Protein AF-A0A1J5MC01-F1 (afdb_monomer)

Sequence (333 aa):
MGNYYSMSELFKDIYNQAFYQQFADVVNNVIEGFSTDSFINKIFDESFDGMELKARMAHTSSVLHYFLDDDFDVATKQIIAIIDALESKGLSEQSIEYMFFPHYIEQFGLDEYESAVVAFERITQFTSCEFAVRPFLVKYPEPMLAQMTAWTKHTHPSVRRLASEGSRPRLPWAMALPAYKANPTPLLPILTTLRDDNDEVVRRSVANNLNDIAKDNPDFVVNFAQQYSGESVNTDKLIKHACRTLLKQGHPAILSFYGLSYEHLSVDNLVVECDALHIGESLAFKFDVTNHDVKSRKIRLEYAIHYRKKNGQLAPKVFKISERDYAASCTRH

Mean predicted aligned error: 5.52 Å

Structure (mmCIF, N/CA/C/O backbone):
data_AF-A0A1J5MC01-F1
#
_entry.id   AF-A0A1J5MC01-F1
#
loop_
_atom_site.group_PDB
_atom_site.id
_atom_site.type_symbol
_atom_site.label_atom_id
_atom_site.label_alt_id
_atom_site.label_comp_id
_atom_site.label_asym_id
_atom_site.label_entity_id
_atom_site.label_seq_id
_atom_site.pdbx_PDB_ins_code
_atom_site.Cartn_x
_atom_site.Cartn_y
_atom_site.Cartn_z
_atom_site.occupancy
_atom_site.B_iso_or_equiv
_atom_site.auth_seq_id
_atom_site.auth_comp_id
_atom_site.auth_asym_id
_atom_site.auth_atom_id
_atom_site.pdbx_PDB_model_num
ATOM 1 N N . MET A 1 1 ? 22.282 -31.509 26.962 1.00 33.25 1 MET A N 1
ATOM 2 C CA . MET A 1 1 ? 20.858 -31.480 26.576 1.00 33.25 1 MET A CA 1
ATOM 3 C C . MET A 1 1 ? 20.663 -30.238 25.734 1.00 33.25 1 MET A C 1
ATOM 5 O O . MET A 1 1 ? 20.649 -29.145 26.278 1.00 33.25 1 MET A O 1
ATOM 9 N N . GLY A 1 2 ? 20.714 -30.394 24.411 1.00 30.22 2 GLY A N 1
ATOM 10 C CA . GLY A 1 2 ? 20.517 -29.283 23.485 1.00 30.22 2 GLY A CA 1
ATOM 11 C C . GLY A 1 2 ? 19.029 -28.987 23.385 1.00 30.22 2 GLY A C 1
ATOM 12 O O . GLY A 1 2 ? 18.253 -29.901 23.111 1.00 30.22 2 GLY A O 1
ATOM 13 N N . ASN A 1 3 ? 18.651 -27.738 23.643 1.00 31.45 3 ASN A N 1
ATOM 14 C CA . ASN A 1 3 ? 17.299 -27.247 23.426 1.00 31.45 3 ASN A CA 1
ATOM 15 C C . ASN A 1 3 ? 16.973 -27.341 21.930 1.00 31.45 3 ASN A C 1
ATOM 17 O O . ASN A 1 3 ? 17.365 -26.489 21.137 1.00 31.45 3 ASN A O 1
ATOM 21 N N . TYR A 1 4 ? 16.261 -28.398 21.555 1.00 37.88 4 TYR A N 1
ATOM 22 C CA . TYR A 1 4 ? 15.352 -28.357 20.421 1.00 37.88 4 TYR A CA 1
ATOM 23 C C . TYR A 1 4 ? 14.212 -27.422 20.815 1.00 37.88 4 TYR A C 1
ATOM 25 O O . TYR A 1 4 ? 13.548 -27.719 21.794 1.00 37.88 4 TYR A O 1
ATOM 33 N N . TYR A 1 5 ? 14.054 -26.295 20.121 1.00 37.00 5 TYR A N 1
ATOM 34 C CA . TYR A 1 5 ? 12.779 -25.720 19.667 1.00 37.00 5 TYR A CA 1
ATOM 35 C C . TYR A 1 5 ? 13.044 -24.337 19.061 1.00 37.00 5 TYR A C 1
ATOM 37 O O . TYR A 1 5 ? 13.384 -23.382 19.748 1.00 37.00 5 TYR A O 1
ATOM 45 N N . SER A 1 6 ? 12.837 -24.236 17.756 1.00 39.53 6 SER A N 1
ATOM 46 C CA . SER A 1 6 ? 12.244 -23.055 17.140 1.00 39.53 6 SER A CA 1
ATOM 47 C C . SER A 1 6 ? 11.483 -23.580 15.929 1.00 39.53 6 SER A C 1
ATOM 49 O O . SER A 1 6 ? 12.023 -23.714 14.834 1.00 39.53 6 SER A O 1
ATOM 51 N N . MET A 1 7 ? 10.233 -23.996 16.159 1.00 44.88 7 MET A N 1
ATOM 52 C CA . MET A 1 7 ? 9.250 -23.875 15.088 1.00 44.88 7 MET A CA 1
ATOM 53 C C . MET A 1 7 ? 9.154 -22.379 14.809 1.00 44.88 7 MET A C 1
ATOM 55 O O . MET A 1 7 ? 9.014 -21.599 15.748 1.00 44.88 7 MET A O 1
ATOM 59 N N . SER A 1 8 ? 9.290 -21.972 13.551 1.00 52.91 8 SER A N 1
ATOM 60 C CA . SER A 1 8 ? 8.979 -20.599 13.168 1.00 52.91 8 SER A CA 1
ATOM 61 C C . SER A 1 8 ? 7.533 -20.315 13.579 1.00 52.91 8 SER A C 1
ATOM 63 O O . SER A 1 8 ? 6.631 -20.991 13.078 1.00 52.91 8 SER A O 1
ATOM 65 N N . GLU A 1 9 ? 7.316 -19.371 14.492 1.00 75.62 9 GLU A N 1
ATOM 66 C CA . GLU A 1 9 ? 5.969 -18.944 14.876 1.00 75.62 9 GLU A CA 1
ATOM 67 C C . GLU A 1 9 ? 5.231 -18.432 13.634 1.00 75.62 9 GLU A C 1
ATOM 69 O O . GLU A 1 9 ? 5.809 -17.738 12.787 1.00 75.62 9 GLU A O 1
ATOM 74 N N . LEU A 1 10 ? 3.967 -18.834 13.471 1.00 85.88 10 LEU A N 1
ATOM 75 C CA . LEU A 1 10 ? 3.181 -18.377 12.336 1.00 85.88 10 LEU A CA 1
ATOM 76 C C . LEU A 1 10 ? 2.838 -16.908 12.557 1.00 85.88 10 LEU A C 1
ATOM 78 O O . LEU A 1 10 ? 2.560 -16.472 13.667 1.00 85.88 10 LEU A O 1
ATOM 82 N N . PHE A 1 11 ? 2.764 -16.133 11.480 1.00 84.81 11 PHE A N 1
ATOM 83 C CA . PHE A 1 11 ? 2.484 -14.699 11.581 1.00 84.81 11 PHE A CA 1
ATOM 84 C C . PHE A 1 11 ? 1.131 -14.371 12.246 1.00 84.81 11 PHE A C 1
ATOM 86 O O . PHE A 1 11 ? 0.944 -13.279 12.765 1.00 84.81 11 PHE A O 1
ATOM 93 N N . LYS A 1 12 ? 0.184 -15.317 12.269 1.00 86.75 12 LYS A N 1
ATOM 94 C CA . LYS A 1 12 ? -1.091 -15.176 12.989 1.00 86.75 12 LYS A CA 1
ATOM 95 C C . LYS A 1 12 ? -0.952 -15.223 14.517 1.00 86.75 12 LYS A C 1
ATOM 97 O O . LYS A 1 12 ? -1.864 -14.772 15.209 1.00 86.75 12 LYS A O 1
ATOM 102 N N . ASP A 1 13 ? 0.158 -15.747 15.033 1.00 90.44 13 ASP A N 1
ATOM 103 C CA . ASP A 1 13 ? 0.402 -15.964 16.465 1.00 90.44 13 ASP A CA 1
ATOM 104 C C . ASP A 1 13 ? 0.857 -14.690 17.198 1.00 90.44 13 ASP A C 1
ATOM 106 O O . ASP A 1 13 ? 1.004 -14.694 18.419 1.00 90.44 13 ASP A O 1
ATOM 110 N N . ILE A 1 14 ? 0.954 -13.562 16.478 1.00 90.19 14 ILE A N 1
ATOM 111 C CA . ILE A 1 14 ? 0.968 -12.218 17.080 1.00 90.19 14 ILE A CA 1
ATOM 112 C C . ILE A 1 14 ? -0.266 -11.992 17.969 1.00 90.19 14 ILE A C 1
ATOM 114 O O . ILE A 1 14 ? -0.192 -11.316 18.990 1.00 90.19 14 ILE A O 1
ATOM 118 N N . TYR A 1 15 ? -1.398 -12.604 17.603 1.00 93.19 15 TYR A N 1
ATOM 119 C CA . TYR A 1 15 ? -2.609 -12.636 18.407 1.00 93.19 15 TYR A CA 1
ATOM 120 C C . TYR A 1 15 ? -2.544 -13.824 19.361 1.00 93.19 15 TYR A C 1
ATOM 122 O O . TYR A 1 15 ? -2.959 -14.933 19.021 1.00 93.19 15 TYR A O 1
ATOM 130 N N . ASN A 1 16 ? -2.013 -13.577 20.553 1.00 94.00 16 ASN A N 1
ATOM 131 C CA . ASN A 1 16 ? -1.851 -14.565 21.614 1.00 94.00 16 ASN A CA 1
ATOM 132 C C . ASN A 1 16 ? -2.357 -14.027 22.964 1.00 94.00 16 ASN A C 1
ATOM 134 O O . ASN A 1 16 ? -2.745 -12.864 23.084 1.00 94.00 16 ASN A O 1
ATOM 138 N N . GLN A 1 17 ? -2.362 -14.885 23.988 1.00 95.38 17 GLN A N 1
ATOM 139 C CA . GLN A 1 17 ? -2.858 -14.558 25.331 1.00 95.38 17 GLN A CA 1
ATOM 140 C C . GLN A 1 17 ? -2.203 -13.295 25.908 1.00 95.38 17 GLN A C 1
ATOM 142 O O . GLN A 1 17 ? -2.894 -12.446 26.462 1.00 95.38 17 GLN A O 1
ATOM 147 N N . ALA A 1 18 ? -0.880 -13.163 25.769 1.00 94.25 18 ALA A N 1
ATOM 148 C CA . ALA A 1 18 ? -0.136 -12.044 26.337 1.00 94.25 18 ALA A CA 1
ATOM 149 C C . ALA A 1 18 ? -0.526 -10.718 25.673 1.00 94.25 18 ALA A C 1
ATOM 151 O O . ALA A 1 18 ? -0.782 -9.740 26.375 1.00 94.25 18 ALA A O 1
ATOM 152 N N . PHE A 1 19 ? -0.647 -10.715 24.340 1.00 94.31 19 PHE A N 1
ATOM 153 C CA . PHE A 1 19 ? -1.134 -9.563 23.584 1.00 94.31 19 PHE A CA 1
ATOM 154 C C . PHE A 1 19 ? -2.515 -9.110 24.079 1.00 94.31 19 PHE A C 1
ATOM 156 O O . PHE A 1 19 ? -2.692 -7.948 24.447 1.00 94.31 19 PHE A O 1
ATOM 163 N N . TYR A 1 20 ? -3.488 -10.025 24.141 1.00 96.94 20 TYR A N 1
ATOM 164 C CA . TYR A 1 20 ? -4.848 -9.654 24.535 1.00 96.94 20 TYR A CA 1
ATOM 165 C C . TYR A 1 20 ? -4.967 -9.274 26.004 1.00 96.94 20 TYR A C 1
ATOM 167 O O . TYR A 1 20 ? -5.768 -8.400 26.314 1.00 96.94 20 TYR A O 1
ATOM 175 N N . GLN A 1 21 ? -4.175 -9.872 26.896 1.00 96.31 21 GLN A N 1
ATOM 176 C CA . GLN A 1 21 ? -4.156 -9.471 28.300 1.00 96.31 21 GLN A CA 1
ATOM 177 C C . GLN A 1 21 ? -3.665 -8.028 28.442 1.00 96.31 21 GLN A C 1
ATOM 179 O O . GLN A 1 21 ? -4.337 -7.202 29.053 1.00 96.31 21 GLN A O 1
ATOM 184 N N . GLN A 1 22 ? -2.536 -7.700 27.808 1.00 94.00 22 GLN A N 1
ATOM 185 C CA . GLN A 1 22 ? -1.992 -6.345 27.823 1.00 94.00 22 GLN A CA 1
ATOM 186 C C . GLN A 1 22 ? -2.965 -5.335 27.203 1.00 94.00 22 GLN A C 1
ATOM 188 O O . GLN A 1 22 ? -3.138 -4.235 27.732 1.00 94.00 22 GLN A O 1
ATOM 193 N N . PHE A 1 23 ? -3.604 -5.705 26.091 1.00 95.69 23 PHE A N 1
ATOM 194 C CA . PHE A 1 23 ? -4.610 -4.876 25.441 1.00 95.69 23 PHE A CA 1
ATOM 195 C C . PHE A 1 23 ? -5.828 -4.655 26.346 1.00 95.69 23 PHE A C 1
ATOM 197 O O . PHE A 1 23 ? -6.212 -3.512 26.585 1.00 95.69 23 PHE A O 1
ATOM 204 N N . ALA A 1 24 ? -6.397 -5.722 26.908 1.00 97.38 24 ALA A N 1
ATOM 205 C CA . ALA A 1 24 ? -7.562 -5.656 27.781 1.00 97.38 24 ALA A CA 1
ATOM 206 C C . ALA A 1 24 ? -7.294 -4.812 29.035 1.00 97.38 24 ALA A C 1
ATOM 208 O O . ALA A 1 24 ? -8.136 -4.003 29.413 1.00 97.38 24 ALA A O 1
ATOM 209 N N . ASP A 1 25 ? -6.099 -4.908 29.626 1.00 94.69 25 ASP A N 1
ATOM 210 C CA . ASP A 1 25 ? -5.700 -4.065 30.757 1.00 94.69 25 ASP A CA 1
ATOM 211 C C . ASP A 1 25 ? -5.683 -2.573 30.392 1.00 94.69 25 ASP A C 1
ATOM 213 O O . ASP A 1 25 ? -5.930 -1.713 31.237 1.00 94.69 25 ASP A O 1
ATOM 217 N N . VAL A 1 26 ? -5.372 -2.222 29.141 1.00 95.19 26 VAL A N 1
ATOM 218 C CA . VAL A 1 26 ? -5.454 -0.833 28.667 1.00 95.19 26 VAL A CA 1
ATOM 219 C C . VAL A 1 26 ? -6.907 -0.416 28.498 1.00 95.19 26 VAL A C 1
ATOM 221 O O . VAL A 1 26 ? -7.294 0.611 29.049 1.00 95.19 26 VAL A O 1
ATOM 224 N N . VAL A 1 27 ? -7.714 -1.226 27.811 1.00 96.88 27 VAL A N 1
ATOM 225 C CA . VAL A 1 27 ? -9.134 -0.929 27.576 1.00 96.88 27 VAL A CA 1
ATOM 226 C C . VAL A 1 27 ? -9.895 -0.777 28.896 1.00 96.88 27 VAL A C 1
ATOM 228 O O . VAL A 1 27 ? -10.668 0.165 29.041 1.00 96.88 27 VAL A O 1
ATOM 231 N N . ASN A 1 28 ? -9.600 -1.612 29.896 1.00 96.38 28 ASN A N 1
ATOM 232 C CA . ASN A 1 28 ? -10.208 -1.557 31.227 1.00 96.38 28 ASN A CA 1
ATOM 233 C C . ASN A 1 28 ? -9.985 -0.224 31.963 1.00 96.38 28 ASN A C 1
ATOM 235 O O . ASN A 1 28 ? -10.758 0.134 32.843 1.00 96.38 28 ASN A O 1
ATOM 239 N N . ASN A 1 29 ? -8.925 0.515 31.621 1.00 94.12 29 ASN A N 1
ATOM 240 C CA . ASN A 1 29 ? -8.653 1.836 32.194 1.00 94.12 29 ASN A CA 1
ATOM 241 C C . ASN A 1 29 ? -9.323 2.983 31.418 1.00 94.12 29 ASN A C 1
ATOM 243 O O . ASN A 1 29 ? -9.286 4.122 31.878 1.00 94.12 29 ASN A O 1
ATOM 247 N N . VAL A 1 30 ? -9.887 2.702 30.242 1.00 95.75 30 VAL A N 1
ATOM 248 C CA . VAL A 1 30 ? -10.477 3.703 29.340 1.00 95.75 30 VAL A CA 1
ATOM 249 C C . VAL A 1 30 ? -11.997 3.581 29.287 1.00 95.75 30 VAL A C 1
ATOM 251 O O . VAL A 1 30 ? -12.691 4.594 29.252 1.00 95.75 30 VAL A O 1
ATOM 254 N N . ILE A 1 31 ? -12.517 2.355 29.284 1.00 95.88 31 ILE A N 1
ATOM 255 C CA . ILE A 1 31 ? -13.939 2.066 29.110 1.00 95.88 31 ILE A CA 1
ATOM 256 C C . ILE A 1 31 ? -14.550 1.672 30.452 1.00 95.88 31 ILE A C 1
ATOM 258 O O . ILE A 1 31 ? -14.192 0.651 31.042 1.00 95.88 31 ILE A O 1
ATOM 262 N N . GLU A 1 32 ? -15.495 2.478 30.933 1.00 93.31 32 GLU A N 1
ATOM 263 C CA . GLU A 1 32 ? -16.242 2.174 32.152 1.00 93.31 32 GLU A CA 1
ATOM 264 C C . GLU A 1 32 ? -17.082 0.900 31.969 1.00 93.31 32 GLU A C 1
ATOM 266 O O . GLU A 1 32 ? -17.731 0.704 30.945 1.00 93.31 32 GLU A O 1
ATOM 271 N N . GLY A 1 33 ? -17.062 0.011 32.965 1.00 91.81 33 GLY A N 1
ATOM 272 C CA . GLY A 1 33 ? -17.806 -1.252 32.916 1.00 91.81 33 GLY A CA 1
ATOM 273 C C . GLY A 1 33 ? -17.173 -2.344 32.045 1.00 91.81 33 GLY A C 1
ATOM 274 O O . GLY A 1 33 ? -17.735 -3.438 31.954 1.00 91.81 33 GLY A O 1
ATOM 275 N N . PHE A 1 34 ? -16.001 -2.102 31.448 1.00 97.00 34 PHE A N 1
ATOM 276 C CA . PHE A 1 34 ? -15.242 -3.146 30.765 1.00 97.00 34 PHE A CA 1
ATOM 277 C C . PHE A 1 34 ? -14.840 -4.264 31.741 1.00 97.00 34 PHE A C 1
ATOM 279 O O . PHE A 1 34 ? -14.510 -4.024 32.900 1.00 97.00 34 PHE A O 1
ATOM 286 N N . SER A 1 35 ? -14.873 -5.511 31.268 1.00 96.69 35 SER A N 1
ATOM 287 C CA . SER A 1 35 ? -14.441 -6.682 32.032 1.00 96.69 35 SER A CA 1
ATOM 288 C C . SER A 1 35 ? -13.384 -7.432 31.238 1.00 96.69 35 SER A C 1
ATOM 290 O O . SER A 1 35 ? -13.697 -8.058 30.223 1.00 96.69 35 SER A O 1
ATOM 292 N N . THR A 1 36 ? -12.144 -7.402 31.731 1.00 96.88 36 THR A N 1
ATOM 293 C CA . THR A 1 36 ? -11.012 -8.116 31.126 1.00 96.88 36 THR A CA 1
ATOM 294 C C . THR A 1 36 ? -11.312 -9.600 30.937 1.00 96.88 36 THR A C 1
ATOM 296 O O . THR A 1 36 ? -11.160 -10.108 29.830 1.00 96.88 36 THR A O 1
ATOM 299 N N . ASP A 1 37 ? -11.829 -10.283 31.960 1.00 97.06 37 ASP A N 1
ATOM 300 C CA . ASP A 1 37 ? -12.159 -11.711 31.865 1.00 97.06 37 ASP A CA 1
ATOM 301 C C . ASP A 1 37 ? -13.230 -11.984 30.799 1.00 97.06 37 ASP A C 1
ATOM 303 O O . ASP A 1 37 ? -13.110 -12.924 30.015 1.00 97.06 37 ASP A O 1
ATOM 307 N N . SER A 1 38 ? -14.270 -11.142 30.728 1.00 97.62 38 SER A N 1
ATOM 308 C CA . SER A 1 38 ? -15.312 -11.258 29.700 1.00 97.62 38 SER A CA 1
ATOM 309 C C . SER A 1 38 ? -14.739 -11.064 28.295 1.00 97.62 38 SER A C 1
ATOM 311 O O . SER A 1 38 ? -15.065 -11.827 27.384 1.00 97.62 38 SER A O 1
ATOM 313 N N . PHE A 1 39 ? -13.857 -10.076 28.114 1.00 98.50 39 PHE A N 1
ATOM 314 C CA . PHE A 1 39 ? -13.197 -9.813 26.838 1.00 98.50 39 PHE A CA 1
ATOM 315 C C . PHE A 1 39 ? -12.317 -10.991 26.411 1.00 98.50 39 PHE A C 1
ATOM 317 O O . PHE A 1 39 ? -12.477 -11.500 25.304 1.00 98.50 39 PHE A O 1
ATOM 324 N N . ILE A 1 40 ? -11.450 -11.483 27.301 1.00 98.31 40 ILE A N 1
ATOM 325 C CA . ILE A 1 40 ? -10.557 -12.618 27.026 1.00 98.31 40 ILE A CA 1
ATOM 326 C C . ILE A 1 40 ? -11.358 -13.877 26.673 1.00 98.31 40 ILE A C 1
ATOM 328 O O . ILE A 1 40 ? -11.051 -14.527 25.675 1.00 98.31 40 ILE A O 1
ATOM 332 N N . ASN A 1 41 ? -12.428 -14.181 27.413 1.00 97.88 41 ASN A N 1
ATOM 333 C CA . ASN A 1 41 ? -13.287 -15.335 27.127 1.00 97.88 41 ASN A CA 1
ATOM 334 C C . ASN A 1 41 ? -14.010 -15.225 25.775 1.00 97.88 41 ASN A C 1
ATOM 336 O O . ASN A 1 41 ? -14.257 -16.240 25.132 1.00 97.88 41 ASN A O 1
ATOM 340 N N . LYS A 1 42 ? -14.359 -14.009 25.334 1.00 98.31 42 LYS A N 1
ATOM 341 C CA . LYS A 1 42 ? -14.947 -13.780 24.004 1.00 98.31 42 LYS A CA 1
ATOM 342 C C . LYS A 1 42 ? -13.914 -13.874 22.883 1.00 98.31 42 LYS A C 1
ATOM 344 O O . LYS A 1 42 ? -14.253 -14.322 21.793 1.00 98.31 42 LYS A O 1
ATOM 349 N N . ILE A 1 43 ? -12.675 -13.446 23.130 1.00 98.25 43 ILE A N 1
ATOM 350 C CA . ILE A 1 43 ? -11.584 -13.579 22.160 1.00 98.25 43 ILE A CA 1
ATOM 351 C C . ILE A 1 43 ? -11.253 -15.055 21.931 1.00 98.25 43 ILE A C 1
ATOM 353 O O . ILE A 1 43 ? -11.263 -15.504 20.788 1.00 98.25 43 ILE A O 1
ATOM 357 N N . PHE A 1 44 ? -10.992 -15.810 22.996 1.00 97.94 44 PHE A N 1
ATOM 358 C CA . PHE A 1 44 ? -10.567 -17.209 22.916 1.00 97.94 44 PHE A CA 1
ATOM 359 C C . PHE A 1 44 ? -11.752 -18.177 22.973 1.00 97.94 44 PHE A C 1
ATOM 361 O O . PHE A 1 44 ? -11.823 -19.044 23.844 1.00 97.94 44 PHE A O 1
ATOM 368 N N . ASP A 1 45 ? -12.692 -18.019 22.041 1.00 96.19 45 ASP A N 1
ATOM 369 C CA . ASP A 1 45 ? -13.749 -19.008 21.841 1.00 96.19 45 ASP A CA 1
ATOM 370 C C . ASP A 1 45 ? -13.220 -20.292 21.167 1.00 96.19 45 ASP A C 1
ATOM 372 O O . ASP A 1 45 ? -12.066 -20.377 20.739 1.00 96.19 45 ASP A O 1
ATOM 376 N N . GLU A 1 46 ? -14.080 -21.307 21.044 1.00 96.00 46 GLU A N 1
ATOM 377 C CA . GLU A 1 46 ? -13.726 -22.615 20.467 1.00 96.00 46 GLU A CA 1
ATOM 378 C C . GLU A 1 46 ? -13.218 -22.542 19.012 1.00 96.00 46 GLU A C 1
ATOM 380 O O . GLU A 1 46 ? -12.603 -23.489 18.520 1.00 96.00 46 GLU A O 1
ATOM 385 N N . SER A 1 47 ? -13.472 -21.439 18.302 1.00 95.56 47 SER A N 1
ATOM 386 C CA . SER A 1 47 ? -13.096 -21.260 16.900 1.00 95.56 47 SER A CA 1
ATOM 387 C C . SER A 1 47 ? -11.758 -20.539 16.705 1.00 95.56 47 SER A C 1
ATOM 389 O O . SER A 1 47 ? -11.173 -20.643 15.621 1.00 95.56 47 SER A O 1
ATOM 391 N N . PHE A 1 48 ? -11.234 -19.859 17.734 1.00 96.56 48 PHE A N 1
ATOM 392 C CA . PHE A 1 48 ? -10.051 -18.994 17.641 1.00 96.56 48 PHE A CA 1
ATOM 393 C C . PHE A 1 48 ? -8.797 -19.709 17.101 1.00 96.56 48 PHE A C 1
ATOM 395 O O . PHE A 1 48 ? -8.072 -19.170 16.253 1.00 96.56 48 PHE A O 1
ATOM 402 N N . ASP A 1 49 ? -8.553 -20.949 17.532 1.00 94.56 49 ASP A N 1
ATOM 403 C CA . ASP A 1 49 ? -7.389 -21.741 17.109 1.00 94.56 49 ASP A CA 1
ATOM 404 C C . ASP A 1 49 ? -7.399 -22.044 15.602 1.00 94.56 49 ASP A C 1
ATOM 406 O O . ASP A 1 49 ? -6.346 -22.088 14.955 1.00 94.56 49 ASP A O 1
ATOM 410 N N . GLY A 1 50 ? -8.595 -22.187 15.020 1.00 95.31 50 GLY A N 1
ATOM 411 C CA . GLY A 1 50 ? -8.796 -22.411 13.589 1.00 95.31 50 GLY A CA 1
ATOM 412 C C . GLY A 1 50 ? -8.679 -21.147 12.733 1.00 95.31 50 GLY A C 1
ATOM 413 O O . GLY A 1 50 ? -8.621 -21.245 11.506 1.00 95.31 50 GLY A O 1
ATOM 414 N N . MET A 1 51 ? -8.637 -19.959 13.343 1.00 96.56 51 MET A N 1
ATOM 415 C CA . MET A 1 51 ? -8.588 -18.695 12.614 1.00 96.56 51 MET A CA 1
ATOM 416 C C . MET A 1 51 ? -7.189 -18.395 12.067 1.00 96.56 51 MET A C 1
ATOM 418 O O . MET A 1 51 ? -6.173 -18.525 12.751 1.00 96.56 51 MET A O 1
ATOM 422 N N . GLU A 1 52 ? -7.145 -17.913 10.825 1.00 94.94 52 GLU A N 1
ATOM 423 C CA . GLU A 1 52 ? -5.965 -17.281 10.228 1.00 94.94 52 GLU A CA 1
ATOM 424 C C . GLU A 1 52 ? -5.901 -15.785 10.581 1.00 94.94 52 GLU A C 1
ATOM 426 O O . GLU A 1 52 ? -6.873 -15.215 11.075 1.00 94.94 52 GLU A O 1
ATOM 431 N N . LEU A 1 53 ? -4.779 -15.115 10.290 1.00 92.38 53 LEU A N 1
ATOM 432 C CA . LEU A 1 53 ? -4.503 -13.730 10.716 1.00 92.38 53 LEU A CA 1
ATOM 433 C C . LEU A 1 53 ? -5.681 -12.757 10.519 1.00 92.38 53 LEU A C 1
ATOM 435 O O . LEU A 1 53 ? -6.072 -12.056 11.447 1.00 92.38 53 LEU A O 1
ATOM 439 N N . LYS A 1 54 ? -6.260 -12.712 9.312 1.00 92.06 54 LYS A N 1
ATOM 440 C CA . LYS A 1 54 ? -7.368 -11.794 9.004 1.00 92.06 54 LYS A CA 1
ATOM 441 C C . LYS A 1 54 ? -8.661 -12.140 9.735 1.00 92.06 54 LYS A C 1
ATOM 443 O O . LYS A 1 54 ? -9.417 -11.235 10.065 1.00 92.06 54 LYS A O 1
ATOM 448 N N . ALA A 1 55 ? -8.910 -13.428 9.965 1.00 95.50 55 ALA A N 1
ATOM 449 C CA . ALA A 1 55 ? -10.066 -13.866 10.732 1.00 95.50 55 ALA A CA 1
ATOM 450 C C . ALA A 1 55 ? -9.901 -13.472 12.205 1.00 95.50 55 ALA A C 1
ATOM 452 O O . ALA A 1 55 ? -10.835 -12.921 12.771 1.00 95.50 55 ALA A O 1
ATOM 453 N N . ARG A 1 56 ? -8.694 -13.620 12.777 1.00 96.50 56 ARG A N 1
ATOM 454 C CA . ARG A 1 56 ? -8.384 -13.126 14.131 1.00 96.50 56 ARG A CA 1
ATOM 455 C C . ARG A 1 56 ? -8.573 -11.611 14.238 1.00 96.50 56 ARG A C 1
ATOM 457 O O . ARG A 1 56 ? -9.230 -11.156 15.158 1.00 96.50 56 ARG A O 1
ATOM 464 N N . MET A 1 57 ? -8.090 -10.837 13.264 1.00 95.00 57 MET A N 1
ATOM 465 C CA . MET A 1 57 ? -8.296 -9.382 13.215 1.00 95.00 57 MET A CA 1
ATOM 466 C C . MET A 1 57 ? -9.788 -8.997 13.204 1.00 95.00 57 MET A C 1
ATOM 468 O O . MET A 1 57 ? -10.208 -8.153 13.993 1.00 95.00 57 MET A O 1
ATOM 472 N N . ALA A 1 58 ? -10.594 -9.627 12.342 1.00 96.19 58 ALA A N 1
ATOM 473 C CA . ALA A 1 58 ? -12.031 -9.355 12.248 1.00 96.19 58 ALA A CA 1
ATOM 474 C C . ALA A 1 58 ? -12.808 -9.798 13.497 1.00 96.19 58 ALA A C 1
ATOM 476 O O . ALA A 1 58 ? -13.728 -9.107 13.946 1.00 96.19 58 ALA A O 1
ATOM 477 N N . HIS A 1 59 ? -12.410 -10.931 14.081 1.00 98.00 59 HIS A N 1
ATOM 478 C CA . HIS A 1 59 ? -12.926 -11.411 15.358 1.00 98.00 59 HIS A CA 1
ATOM 479 C C . HIS A 1 59 ? -12.654 -10.401 16.468 1.00 98.00 59 HIS A C 1
ATOM 481 O O . HIS A 1 59 ? -13.583 -10.007 17.162 1.00 98.00 59 HIS A O 1
ATOM 487 N N . THR A 1 60 ? -11.431 -9.876 16.569 1.00 98.00 60 THR A N 1
ATOM 488 C CA . THR A 1 60 ? -11.080 -8.852 17.564 1.00 98.00 60 THR A CA 1
ATOM 489 C C . THR A 1 60 ? -11.903 -7.582 17.416 1.00 98.00 60 THR A C 1
ATOM 491 O O . THR A 1 60 ? -12.394 -7.078 18.422 1.00 98.00 60 THR A O 1
ATOM 494 N N . SER A 1 61 ? -12.116 -7.081 16.192 1.00 98.00 61 SER A N 1
ATOM 495 C CA . SER A 1 61 ? -13.013 -5.936 15.968 1.00 98.00 61 SER A CA 1
ATOM 496 C C . SER A 1 61 ? -14.427 -6.226 16.467 1.00 98.00 61 SER A C 1
ATOM 498 O O . SER A 1 61 ? -15.028 -5.391 17.138 1.00 98.00 61 SER A O 1
ATOM 500 N N . SER A 1 62 ? -14.943 -7.421 16.169 1.00 98.25 62 SER A N 1
ATOM 501 C CA . SER A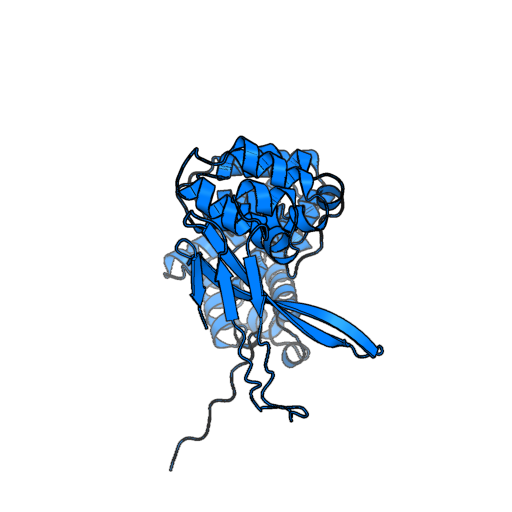 1 62 ? -16.291 -7.829 16.565 1.00 98.25 62 SER A CA 1
ATOM 502 C C . SER A 1 62 ? -16.408 -8.001 18.077 1.00 98.25 62 SER A C 1
ATOM 504 O O . SER A 1 62 ? -17.385 -7.550 18.659 1.00 98.25 62 SER A O 1
ATOM 506 N N . VAL A 1 63 ? -15.408 -8.601 18.732 1.00 98.38 63 VAL A N 1
ATOM 507 C CA . VAL A 1 63 ? -15.369 -8.744 20.192 1.00 98.38 63 VAL A CA 1
ATOM 508 C C . VAL A 1 63 ? -15.277 -7.380 20.867 1.00 98.38 63 VAL A C 1
ATOM 510 O O . VAL A 1 63 ? -16.031 -7.131 21.802 1.00 98.38 63 VAL A O 1
ATOM 513 N N . LEU A 1 64 ? -14.411 -6.487 20.377 1.00 98.25 64 LEU A N 1
ATOM 514 C CA . LEU A 1 64 ? -14.281 -5.127 20.899 1.00 98.25 64 LEU A CA 1
ATOM 515 C C . LEU A 1 64 ? -15.601 -4.351 20.790 1.00 98.25 64 LEU A C 1
ATOM 517 O O . LEU A 1 64 ? -15.956 -3.662 21.738 1.00 98.25 64 LEU A O 1
ATOM 521 N N . HIS A 1 65 ? -16.353 -4.517 19.696 1.00 98.00 65 HIS A N 1
ATOM 522 C CA . HIS A 1 65 ? -17.657 -3.872 19.507 1.00 98.00 65 HIS A CA 1
ATOM 523 C C . HIS A 1 65 ? -18.646 -4.142 20.642 1.00 98.00 65 HIS A C 1
ATOM 525 O O . HIS A 1 65 ? -19.321 -3.217 21.067 1.00 98.00 65 HIS A O 1
ATOM 531 N N . TYR A 1 66 ? -18.670 -5.354 21.210 1.00 97.19 66 TYR A N 1
ATOM 532 C CA . TYR A 1 66 ? -19.544 -5.670 22.352 1.00 97.19 66 TYR A CA 1
ATOM 533 C C . TYR A 1 66 ? -19.257 -4.844 23.615 1.00 97.19 66 TYR A C 1
ATOM 535 O O . TYR A 1 66 ? -20.064 -4.875 24.542 1.00 97.19 66 TYR A O 1
ATOM 543 N N . PHE A 1 67 ? -18.093 -4.198 23.699 1.00 97.88 67 PHE A N 1
ATOM 544 C CA . PHE A 1 67 ? -17.682 -3.389 24.847 1.00 97.88 67 PHE A CA 1
ATOM 545 C C . PHE A 1 67 ? -17.659 -1.889 24.554 1.00 97.88 67 PHE A C 1
ATOM 547 O O . PHE A 1 67 ? -17.416 -1.109 25.471 1.00 97.88 67 PHE A O 1
ATOM 554 N N . LEU A 1 68 ? -17.851 -1.487 23.299 1.00 97.75 68 LEU A N 1
ATOM 555 C CA . LEU A 1 68 ? -17.946 -0.082 22.922 1.00 97.75 68 LEU A CA 1
ATOM 556 C C . LEU A 1 68 ? -19.404 0.378 22.989 1.00 97.75 68 LEU A C 1
ATOM 558 O O . LEU A 1 68 ? -20.318 -0.432 23.127 1.00 97.75 68 LEU A O 1
ATOM 562 N N . ASP A 1 69 ? -19.602 1.689 22.925 1.00 97.56 69 ASP A N 1
ATOM 563 C CA . ASP A 1 69 ? -20.938 2.278 22.850 1.00 97.56 69 ASP A CA 1
ATOM 564 C C . ASP A 1 69 ? -21.657 1.887 21.542 1.00 97.56 69 ASP A C 1
ATOM 566 O O . ASP A 1 69 ? -21.017 1.695 20.502 1.00 97.56 69 ASP A O 1
ATOM 570 N N . ASP A 1 70 ? -22.987 1.786 21.595 1.00 96.25 70 ASP A N 1
ATOM 571 C CA . ASP A 1 70 ? -23.819 1.502 20.420 1.00 96.25 70 ASP A CA 1
ATOM 572 C C . ASP A 1 70 ? -23.827 2.690 19.436 1.00 96.25 70 ASP A C 1
ATOM 574 O O . ASP A 1 70 ? -24.014 2.501 18.231 1.00 96.25 70 ASP A O 1
ATOM 578 N N . ASP A 1 71 ? -23.615 3.918 19.928 1.00 97.88 71 ASP A N 1
ATOM 579 C CA . ASP A 1 71 ? -23.415 5.101 19.094 1.00 97.88 71 ASP A CA 1
ATOM 580 C C . ASP A 1 71 ? -22.003 5.095 18.489 1.00 97.88 71 ASP A C 1
ATOM 582 O O . ASP A 1 71 ? -20.984 5.128 19.186 1.00 97.88 71 ASP A O 1
ATOM 586 N N . PHE A 1 72 ? -21.925 5.077 17.157 1.00 98.12 72 PHE A N 1
ATOM 587 C CA . PHE A 1 72 ? -20.654 4.957 16.446 1.00 98.12 72 PHE A CA 1
ATOM 588 C C . PHE A 1 72 ? -19.709 6.150 16.679 1.00 98.12 72 PHE A C 1
ATOM 590 O O . PHE A 1 72 ? -18.489 5.971 16.766 1.00 98.12 72 PHE A O 1
ATOM 597 N N . ASP A 1 73 ? -20.233 7.369 16.814 1.00 98.19 73 ASP A N 1
ATOM 598 C CA . ASP A 1 73 ? -19.412 8.549 17.092 1.00 98.19 73 ASP A CA 1
ATOM 599 C C . ASP A 1 73 ? -18.796 8.464 18.498 1.00 98.19 73 ASP A C 1
ATOM 601 O O . ASP A 1 73 ? -17.621 8.786 18.701 1.00 98.19 73 ASP A O 1
ATOM 605 N N . VAL A 1 74 ? -19.547 7.948 19.473 1.00 98.25 74 VAL A N 1
ATOM 606 C CA . VAL A 1 74 ? -19.022 7.663 20.817 1.00 98.25 74 VAL A CA 1
ATOM 607 C C . VAL A 1 74 ? -17.993 6.528 20.777 1.00 98.25 74 VAL A C 1
ATOM 609 O O . VAL A 1 74 ? -16.893 6.681 21.320 1.00 98.25 74 VAL A O 1
ATOM 612 N N . ALA A 1 75 ? -18.283 5.433 20.073 1.00 98.31 75 ALA A N 1
ATOM 613 C CA . ALA A 1 75 ? -17.380 4.292 19.938 1.00 98.31 75 ALA A CA 1
ATOM 614 C C . ALA A 1 75 ? -16.035 4.669 19.291 1.00 98.31 75 ALA A C 1
ATOM 616 O O . ALA A 1 75 ? -14.973 4.214 19.721 1.00 98.31 75 ALA A O 1
ATOM 617 N N . THR A 1 76 ? -16.036 5.538 18.276 1.00 98.31 76 THR A N 1
ATOM 618 C CA . THR A 1 76 ? -14.786 6.006 17.650 1.00 98.31 76 THR A CA 1
ATOM 619 C C . THR A 1 76 ? -13.950 6.873 18.590 1.00 98.31 76 THR A C 1
ATOM 621 O O . THR A 1 76 ? -12.727 6.721 18.625 1.00 98.31 76 THR A O 1
ATOM 624 N N . LYS A 1 77 ? -14.574 7.721 19.417 1.00 98.38 77 LYS A N 1
ATOM 625 C CA . LYS A 1 77 ? -13.869 8.482 20.467 1.00 98.38 77 LYS A CA 1
ATOM 626 C C . LYS A 1 77 ? -13.275 7.563 21.529 1.00 98.38 77 LYS A C 1
ATOM 628 O O . LYS A 1 77 ? -12.146 7.786 21.959 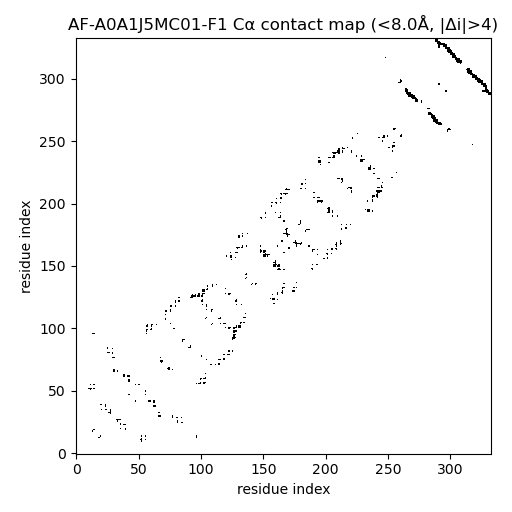1.00 98.38 77 LYS A O 1
ATOM 633 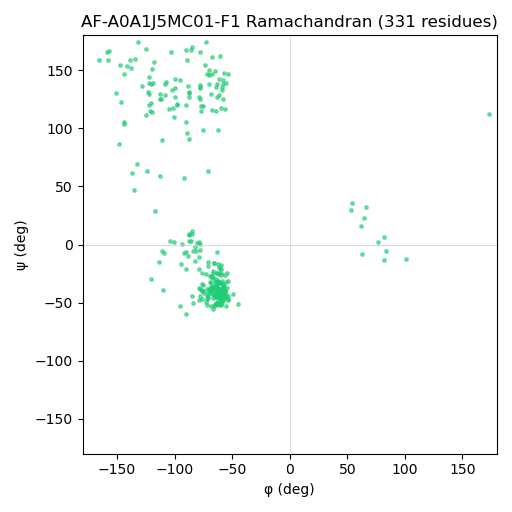N N . GLN A 1 78 ? -13.996 6.512 21.910 1.00 98.44 78 GLN A N 1
ATOM 634 C CA . GLN A 1 78 ? -13.491 5.468 22.800 1.00 98.44 78 GLN A CA 1
ATOM 635 C C . GLN A 1 78 ? -12.275 4.748 22.195 1.00 98.44 78 GLN A C 1
ATOM 637 O O . GLN A 1 78 ? -11.259 4.603 22.870 1.00 98.44 78 GLN A O 1
ATOM 642 N N . ILE A 1 79 ? -12.319 4.375 20.911 1.00 98.44 79 ILE A N 1
ATOM 643 C CA . ILE A 1 79 ? -11.169 3.793 20.195 1.00 98.44 79 ILE A CA 1
ATOM 644 C C . ILE A 1 79 ? -9.965 4.739 20.205 1.00 98.44 79 ILE A C 1
ATOM 646 O O . ILE A 1 79 ? -8.849 4.305 20.491 1.00 98.44 79 ILE A O 1
ATOM 650 N N . ILE A 1 80 ? -10.175 6.026 19.925 1.00 98.06 80 ILE A N 1
ATOM 651 C CA . ILE A 1 80 ? -9.107 7.032 19.968 1.00 98.06 80 ILE A CA 1
ATOM 652 C C . ILE A 1 80 ? -8.512 7.130 21.378 1.00 98.06 80 ILE A C 1
ATOM 654 O O . ILE A 1 80 ? -7.293 7.103 21.517 1.00 98.06 80 ILE A O 1
ATOM 658 N N . ALA A 1 81 ? -9.345 7.150 22.420 1.00 98.19 81 ALA A N 1
ATOM 659 C CA . ALA A 1 81 ? -8.876 7.176 23.803 1.00 98.19 81 ALA A CA 1
ATOM 660 C C . ALA A 1 81 ? -8.080 5.910 24.180 1.00 98.19 81 ALA A C 1
ATOM 662 O O . ALA A 1 81 ? -7.087 5.999 24.903 1.00 98.19 81 ALA A O 1
ATOM 663 N N . ILE A 1 82 ? -8.464 4.736 23.661 1.00 97.69 82 ILE A N 1
ATOM 664 C CA . ILE A 1 82 ? -7.688 3.499 23.826 1.00 97.69 82 ILE A CA 1
ATOM 665 C C . ILE A 1 82 ? -6.319 3.643 23.151 1.00 97.69 82 ILE A C 1
ATOM 667 O O . ILE A 1 82 ? -5.310 3.293 23.757 1.00 97.69 82 ILE A O 1
ATOM 671 N N . ILE A 1 83 ? -6.264 4.178 21.929 1.00 96.19 83 ILE A N 1
ATOM 672 C CA . ILE A 1 83 ? -5.004 4.430 21.212 1.00 96.19 83 ILE A CA 1
ATOM 673 C C . ILE A 1 83 ? -4.110 5.401 21.990 1.00 96.19 83 ILE A C 1
ATOM 675 O O . ILE A 1 83 ? -2.937 5.101 22.203 1.00 96.19 83 ILE A O 1
ATOM 679 N N . ASP A 1 84 ? -4.659 6.513 22.482 1.00 95.44 84 ASP A N 1
ATOM 680 C CA . ASP A 1 84 ? -3.920 7.480 23.300 1.00 95.44 84 ASP A CA 1
ATOM 681 C C . ASP A 1 84 ? -3.359 6.813 24.574 1.00 95.44 84 ASP A C 1
ATOM 683 O O . ASP A 1 84 ? -2.207 7.035 24.961 1.00 95.44 84 ASP A O 1
ATOM 687 N N . ALA A 1 85 ? -4.141 5.935 25.213 1.00 96.06 85 ALA A N 1
ATOM 688 C CA . ALA A 1 85 ? -3.702 5.179 26.381 1.00 96.06 85 ALA A CA 1
ATOM 689 C C . ALA A 1 85 ? -2.606 4.150 26.044 1.00 96.06 85 ALA A C 1
ATOM 691 O O . ALA A 1 85 ? -1.666 3.993 26.829 1.00 96.06 85 ALA A O 1
ATOM 692 N N . LEU A 1 86 ? -2.680 3.479 24.889 1.00 94.19 86 LEU A N 1
ATOM 693 C CA . LEU A 1 86 ? -1.629 2.581 24.396 1.00 94.19 86 LEU A CA 1
ATOM 694 C C . LEU A 1 86 ? -0.315 3.349 24.180 1.00 94.19 86 LEU A C 1
ATOM 696 O O . LEU A 1 86 ? 0.720 2.966 24.731 1.00 94.19 86 LEU A O 1
ATOM 700 N N . GLU A 1 87 ? -0.368 4.470 23.459 1.00 93.00 87 GLU A N 1
ATOM 701 C CA . GLU A 1 87 ? 0.792 5.327 23.191 1.00 93.00 87 GLU A CA 1
ATOM 702 C C . GLU A 1 87 ? 1.409 5.880 24.485 1.00 93.00 87 GLU A C 1
ATOM 704 O O . GLU A 1 87 ? 2.634 5.896 24.630 1.00 93.00 87 GLU A O 1
ATOM 709 N N . SER A 1 88 ? 0.587 6.243 25.478 1.00 92.44 88 SER A N 1
ATOM 710 C CA . SER A 1 88 ? 1.064 6.714 26.789 1.00 92.44 88 SER A CA 1
ATOM 711 C C . SER A 1 88 ? 1.891 5.670 27.554 1.00 92.44 88 SER A C 1
ATOM 713 O O . SER A 1 88 ? 2.748 6.023 28.365 1.00 92.44 88 SER A O 1
ATOM 715 N N . LYS A 1 89 ? 1.679 4.378 27.267 1.00 88.94 89 LYS A N 1
ATOM 716 C CA . LYS A 1 89 ? 2.463 3.258 27.811 1.00 88.94 89 LYS A CA 1
ATOM 717 C C . LYS A 1 89 ? 3.705 2.932 26.971 1.00 88.94 89 LYS A C 1
ATOM 719 O O . LYS A 1 89 ? 4.362 1.926 27.225 1.00 88.94 89 LYS A O 1
ATOM 724 N N . GLY A 1 90 ? 4.036 3.766 25.985 1.00 85.31 90 GLY A N 1
ATOM 725 C CA . GLY A 1 90 ? 5.186 3.587 25.101 1.00 85.31 90 GLY A CA 1
ATOM 726 C C . GLY A 1 90 ? 4.943 2.618 23.943 1.00 85.31 90 GLY A C 1
ATOM 727 O O . GLY A 1 90 ? 5.880 2.330 23.199 1.00 85.31 90 GLY A O 1
ATOM 728 N N . LEU A 1 91 ? 3.711 2.129 23.759 1.00 82.19 91 LEU A N 1
ATOM 729 C CA . LEU A 1 91 ? 3.361 1.307 22.604 1.00 82.19 91 LEU A CA 1
ATOM 730 C C . LEU A 1 91 ? 3.243 2.227 21.391 1.00 82.19 91 LEU A C 1
ATOM 732 O O . LEU A 1 91 ? 2.249 2.919 21.206 1.00 82.19 91 LEU A O 1
ATOM 736 N N . SER A 1 92 ? 4.305 2.273 20.598 1.00 64.69 92 SER A N 1
ATOM 737 C CA . SER A 1 92 ? 4.416 3.126 19.415 1.00 64.69 92 SER A CA 1
ATOM 738 C C . SER A 1 92 ? 5.033 2.323 18.282 1.00 64.69 92 SER A C 1
ATOM 740 O O . SER A 1 92 ? 6.129 2.604 17.808 1.00 64.69 92 SER A O 1
ATOM 742 N N . GLU A 1 93 ? 4.355 1.258 17.871 1.00 53.72 93 GLU A N 1
ATOM 743 C CA . GLU A 1 93 ? 4.856 0.424 16.786 1.00 53.72 93 GLU A CA 1
ATOM 744 C C . GLU A 1 93 ? 3.849 0.348 15.644 1.00 53.72 93 GLU A C 1
ATOM 746 O O . GLU A 1 93 ? 2.635 0.361 15.838 1.00 53.72 93 GLU A O 1
ATOM 751 N N . GLN A 1 94 ? 4.392 0.312 14.424 1.00 57.38 94 GLN A N 1
ATOM 752 C CA . GLN A 1 94 ? 3.688 0.111 13.157 1.00 57.38 94 GLN A CA 1
ATOM 753 C C . GLN A 1 94 ? 3.212 -1.342 13.074 1.00 57.38 94 GLN A C 1
ATOM 755 O O . GLN A 1 94 ? 3.657 -2.143 12.252 1.00 57.38 94 GLN A O 1
ATOM 760 N N . SER A 1 95 ? 2.339 -1.668 14.008 1.00 70.69 95 SER A N 1
ATOM 761 C CA . SER A 1 95 ? 2.062 -3.005 14.473 1.00 70.69 95 SER A CA 1
ATOM 762 C C . SER A 1 95 ? 0.782 -3.494 13.821 1.00 70.69 95 SER A C 1
ATOM 764 O O . SER A 1 95 ? -0.319 -2.987 14.067 1.00 70.69 95 SER A O 1
ATOM 766 N N . ILE A 1 96 ? 0.949 -4.455 12.917 1.00 82.69 96 ILE A N 1
ATOM 767 C CA . ILE A 1 96 ? -0.136 -5.080 12.160 1.00 82.69 96 ILE A CA 1
ATOM 768 C C . ILE A 1 96 ? -1.207 -5.684 13.079 1.00 82.69 96 ILE A C 1
ATOM 770 O O . ILE A 1 96 ? -2.373 -5.757 12.698 1.00 82.69 96 ILE A O 1
ATOM 774 N N . GLU A 1 97 ? -0.836 -6.063 14.301 1.00 89.69 97 GLU A N 1
ATOM 775 C CA . GLU A 1 97 ? -1.735 -6.586 15.319 1.00 89.69 97 GLU A CA 1
ATOM 776 C C . GLU A 1 97 ? -2.856 -5.601 15.664 1.00 89.69 97 GLU A C 1
ATOM 778 O O . GLU A 1 97 ? -3.973 -6.044 15.901 1.00 89.69 97 GLU A O 1
ATOM 783 N N . TYR A 1 98 ? -2.638 -4.284 15.582 1.00 94.81 98 TYR A N 1
ATOM 784 C CA . TYR A 1 98 ? -3.673 -3.283 15.867 1.00 94.81 98 TYR A CA 1
ATOM 785 C C . TYR A 1 98 ? -4.574 -2.949 14.670 1.00 94.81 98 TYR A C 1
ATOM 787 O O . TYR A 1 98 ? -5.477 -2.123 14.800 1.00 94.81 98 TYR A O 1
ATOM 795 N N . MET A 1 99 ? -4.407 -3.604 13.511 1.00 94.56 99 MET A N 1
ATOM 796 C CA . MET A 1 99 ? -5.264 -3.364 12.337 1.00 94.56 99 MET A CA 1
ATOM 797 C C . MET A 1 99 ? -6.746 -3.732 12.561 1.00 94.56 99 MET A C 1
ATOM 799 O O . MET A 1 99 ? -7.589 -3.393 11.730 1.00 94.56 99 MET A O 1
ATOM 803 N N . PHE A 1 100 ? -7.105 -4.336 13.700 1.00 96.94 100 PHE A N 1
ATOM 804 C CA . PHE A 1 100 ? -8.508 -4.472 14.099 1.00 96.94 100 PHE A CA 1
ATOM 805 C C . PHE A 1 100 ? -9.182 -3.123 14.413 1.00 96.94 100 PHE A C 1
ATOM 807 O O . PHE A 1 100 ? -10.403 -3.038 14.302 1.00 96.94 100 PHE A O 1
ATOM 814 N N . PHE A 1 101 ? -8.438 -2.061 14.758 1.00 97.88 101 PHE A N 1
ATOM 815 C CA . PHE A 1 101 ? -9.007 -0.717 14.925 1.00 97.88 101 PHE A CA 1
ATOM 816 C C . PHE A 1 101 ? -9.524 -0.132 13.606 1.00 97.88 101 PHE A C 1
ATOM 818 O O . PHE A 1 101 ? -10.705 0.196 13.534 1.00 97.88 101 PHE A O 1
ATOM 825 N N . PRO A 1 102 ? -8.720 -0.026 12.529 1.00 97.69 102 PRO A N 1
ATOM 826 C CA . PRO A 1 102 ? -9.256 0.403 11.246 1.00 97.69 102 PRO A CA 1
ATOM 827 C C . PRO A 1 102 ? -10.301 -0.582 10.709 1.00 97.69 102 PRO A C 1
ATOM 829 O O . PRO A 1 102 ? -11.303 -0.138 10.157 1.00 97.69 102 PRO A O 1
ATOM 832 N N . HIS A 1 103 ? -10.135 -1.894 10.915 1.00 97.81 103 HIS A N 1
ATOM 833 C CA . HIS A 1 103 ? -11.156 -2.871 10.522 1.00 97.81 103 HIS A CA 1
ATOM 834 C C . HIS A 1 103 ? -12.496 -2.657 11.252 1.00 97.81 103 HIS A C 1
ATOM 836 O O . HIS A 1 103 ? -13.547 -2.848 10.651 1.00 97.81 103 HIS A O 1
ATOM 842 N N . TYR A 1 104 ? -12.494 -2.192 12.506 1.00 98.62 104 TYR A N 1
ATOM 843 C CA . TYR A 1 104 ? -13.723 -1.796 13.201 1.00 98.62 104 TYR A CA 1
ATOM 844 C C . TYR A 1 104 ? -14.453 -0.672 12.450 1.00 98.62 104 TYR A C 1
ATOM 846 O O . TYR A 1 104 ? -15.654 -0.774 12.203 1.00 98.62 104 TYR A O 1
ATOM 854 N N . ILE A 1 105 ? -13.726 0.369 12.025 1.00 98.56 105 ILE A N 1
ATOM 855 C CA . ILE A 1 105 ? -14.299 1.469 11.229 1.00 98.56 105 ILE A CA 1
ATOM 856 C C . ILE A 1 105 ? -14.871 0.942 9.907 1.00 98.56 105 ILE A C 1
ATOM 858 O O . ILE A 1 105 ? -15.953 1.349 9.496 1.00 98.56 105 ILE A O 1
ATOM 862 N N . GLU A 1 106 ? -14.168 0.014 9.251 1.00 97.38 106 GLU A N 1
ATOM 863 C CA . GLU A 1 106 ? -14.634 -0.641 8.023 1.00 97.38 106 GLU A CA 1
ATOM 864 C C . GLU A 1 106 ? -15.947 -1.409 8.230 1.00 97.38 106 GLU A C 1
ATOM 866 O O . GLU A 1 106 ? -16.861 -1.305 7.412 1.00 97.38 106 GLU A O 1
ATOM 871 N N . GLN A 1 107 ? -16.030 -2.177 9.318 1.00 97.19 107 GLN A N 1
ATOM 872 C CA . GLN A 1 107 ? -17.127 -3.099 9.598 1.00 97.19 107 GLN A CA 1
ATOM 873 C C . GLN A 1 107 ? -18.392 -2.387 10.088 1.00 97.19 107 GLN A C 1
ATOM 875 O O . GLN A 1 107 ? -19.490 -2.770 9.687 1.00 97.19 107 GLN A O 1
ATOM 880 N N . PHE A 1 108 ? -18.247 -1.369 10.940 1.00 98.25 108 PHE A N 1
ATOM 881 C CA . PHE A 1 108 ? -19.372 -0.735 11.637 1.00 98.25 108 PHE A CA 1
ATOM 882 C C . PHE A 1 108 ? -19.624 0.719 11.214 1.00 98.25 108 PHE A C 1
ATOM 884 O O . PHE A 1 108 ? -20.694 1.249 11.482 1.00 98.25 108 PHE A O 1
ATOM 891 N N . GLY A 1 109 ? -18.672 1.364 10.534 1.00 97.81 109 GLY A N 1
ATOM 892 C CA . GLY A 1 109 ? -18.717 2.801 10.241 1.00 97.81 109 GLY A CA 1
ATOM 893 C C . GLY A 1 109 ? -19.095 3.178 8.816 1.00 97.81 109 GLY A C 1
ATOM 894 O O . GLY A 1 109 ? -19.050 4.355 8.468 1.00 97.81 109 GLY A O 1
ATOM 895 N N . LEU A 1 110 ? -19.413 2.216 7.944 1.00 97.56 110 LEU A N 1
ATOM 896 C CA . LEU A 1 110 ? -19.576 2.490 6.511 1.00 97.56 110 LEU A CA 1
ATOM 897 C C . LEU A 1 110 ? -20.740 3.456 6.205 1.00 97.56 110 LEU A C 1
ATOM 899 O O . LEU A 1 110 ? -20.746 4.113 5.161 1.00 97.56 110 LEU A O 1
ATOM 903 N N . ASP A 1 111 ? -21.743 3.548 7.074 1.00 98.31 111 ASP A N 1
ATOM 904 C CA . ASP A 1 111 ? -22.855 4.507 6.986 1.00 98.31 111 ASP A CA 1
ATOM 905 C C . ASP A 1 111 ? -22.590 5.822 7.749 1.00 98.31 111 ASP A C 1
ATOM 907 O O . ASP A 1 111 ? -23.309 6.793 7.549 1.00 98.31 111 ASP A O 1
ATOM 911 N N . GLU A 1 112 ? -21.494 5.899 8.505 1.00 98.06 112 GLU A N 1
ATOM 912 C CA . GLU A 1 112 ? -21.159 6.984 9.438 1.00 98.06 112 GLU A CA 1
ATOM 913 C C . GLU A 1 112 ? -19.937 7.780 8.948 1.00 98.06 112 GLU A C 1
ATOM 915 O O . GLU A 1 112 ? -18.880 7.833 9.583 1.00 98.06 112 GLU A O 1
ATOM 920 N N . TYR A 1 113 ? -20.051 8.361 7.747 1.00 98.31 113 TYR A N 1
ATOM 921 C CA . TYR A 1 113 ? -18.918 8.944 7.011 1.00 98.31 113 TYR A CA 1
ATOM 922 C C . TYR A 1 113 ? -18.108 9.971 7.818 1.00 98.31 113 TYR A C 1
ATOM 924 O O . TYR A 1 113 ? -16.878 9.916 7.823 1.00 98.31 113 TYR A O 1
ATOM 932 N N . GLU A 1 114 ? -18.781 10.912 8.482 1.00 98.12 114 GLU A N 1
ATOM 933 C CA . GLU A 1 114 ? -18.129 12.038 9.160 1.00 98.12 114 GLU A CA 1
ATOM 934 C C . GLU A 1 114 ? -17.256 11.554 10.327 1.00 98.12 114 GLU A C 1
ATOM 936 O O . GLU A 1 114 ? -16.056 11.848 10.362 1.00 98.12 114 GLU A O 1
ATOM 941 N N . SER A 1 115 ? -17.812 10.726 11.216 1.00 98.12 115 SER A N 1
ATOM 942 C CA . SER A 1 115 ? -17.073 10.130 12.334 1.00 98.12 115 SER A CA 1
ATOM 943 C C . SER A 1 115 ? -15.985 9.165 11.854 1.00 98.12 115 SER A C 1
ATOM 945 O O . SER A 1 115 ? -14.876 9.165 12.392 1.00 98.12 115 SER A O 1
ATOM 947 N N . ALA A 1 116 ? -16.237 8.391 10.791 1.00 98.62 116 ALA A N 1
ATOM 948 C CA . ALA A 1 116 ? -15.241 7.485 10.221 1.00 98.62 116 ALA A CA 1
ATOM 949 C C . ALA A 1 116 ? -14.014 8.229 9.669 1.00 98.62 116 ALA A C 1
ATOM 951 O O . ALA A 1 116 ? -12.883 7.795 9.888 1.00 98.62 116 ALA A O 1
ATOM 952 N N . VAL A 1 117 ? -14.204 9.364 8.986 1.00 98.56 117 VAL A N 1
ATOM 953 C CA . VAL A 1 117 ? -13.099 10.187 8.464 1.00 98.56 117 VAL A CA 1
ATOM 954 C C . VAL A 1 117 ? -12.224 10.729 9.592 1.00 98.56 117 VAL A C 1
ATOM 956 O O . VAL A 1 117 ? -10.997 10.617 9.514 1.00 98.56 117 VAL A O 1
ATOM 959 N N . VAL A 1 118 ? -12.835 11.259 10.656 1.00 98.31 118 VAL A N 1
ATOM 960 C CA . VAL A 1 118 ? -12.103 11.740 11.839 1.00 98.31 118 VAL A CA 1
ATOM 961 C C . VAL A 1 118 ? -11.324 10.594 12.489 1.00 98.31 118 VAL A C 1
ATOM 963 O O . VAL A 1 118 ? -10.136 10.735 12.792 1.00 98.31 118 VAL A O 1
ATOM 966 N N . ALA A 1 119 ? -11.958 9.427 12.634 1.00 98.56 119 ALA A N 1
ATOM 967 C CA . ALA A 1 119 ? -11.313 8.240 13.177 1.00 98.56 119 ALA A CA 1
ATOM 968 C C . ALA A 1 119 ? -10.126 7.787 12.315 1.00 98.56 119 ALA A C 1
ATOM 970 O O . ALA A 1 119 ? -9.048 7.533 12.848 1.00 98.56 119 ALA A O 1
ATOM 971 N N . PHE A 1 120 ? -10.265 7.736 10.986 1.00 98.75 120 PHE A N 1
ATOM 972 C CA . PHE A 1 120 ? -9.176 7.336 10.093 1.00 98.75 120 PHE A CA 1
ATOM 973 C C . PHE A 1 120 ? -7.947 8.229 10.215 1.00 98.75 120 PHE A C 1
ATOM 975 O O . PHE A 1 120 ? -6.829 7.707 10.234 1.00 98.75 120 PHE A O 1
ATOM 982 N N . GLU A 1 121 ? -8.141 9.545 10.312 1.00 98.50 121 GLU A N 1
ATOM 983 C CA . GLU A 1 121 ? -7.050 10.508 10.452 1.00 98.50 121 GLU A CA 1
ATOM 984 C C . GLU A 1 121 ? -6.236 10.264 11.725 1.00 98.50 121 GLU A C 1
ATOM 986 O O . GLU A 1 121 ? -5.003 10.308 11.684 1.00 98.50 121 GLU A O 1
ATOM 991 N N . ARG A 1 122 ? -6.894 9.954 12.849 1.00 97.50 122 ARG A N 1
ATOM 992 C CA . ARG A 1 122 ? -6.201 9.662 14.110 1.00 97.50 122 ARG A CA 1
ATOM 993 C C . ARG A 1 122 ? -5.626 8.248 14.153 1.00 97.50 122 ARG A C 1
ATOM 995 O O . ARG A 1 122 ? -4.451 8.083 14.483 1.00 97.50 122 ARG A O 1
ATOM 1002 N N . ILE A 1 123 ? -6.420 7.239 13.792 1.00 97.31 123 ILE A N 1
ATOM 1003 C CA . ILE A 1 123 ? -6.020 5.826 13.834 1.00 97.31 123 ILE A CA 1
ATOM 1004 C C . ILE A 1 123 ? -4.818 5.593 12.920 1.00 97.31 123 ILE A C 1
ATOM 1006 O O . ILE A 1 123 ? -3.881 4.915 13.331 1.00 97.31 123 ILE A O 1
ATOM 1010 N N . THR A 1 124 ? -4.767 6.215 11.732 1.00 97.00 124 THR A N 1
ATOM 1011 C CA . THR A 1 124 ? -3.661 5.984 10.789 1.00 97.00 124 THR A CA 1
ATOM 1012 C C . THR A 1 124 ? -2.304 6.480 11.275 1.00 97.00 124 THR A C 1
ATOM 1014 O O . THR A 1 124 ? -1.285 6.116 10.684 1.00 97.00 124 THR A O 1
ATOM 1017 N N . GLN A 1 125 ? -2.275 7.332 12.301 1.00 95.50 125 GLN A N 1
ATOM 1018 C CA . GLN A 1 125 ? -1.040 7.778 12.946 1.00 95.50 125 GLN A CA 1
ATOM 1019 C C . GLN A 1 125 ? -0.473 6.691 13.870 1.00 95.50 125 GLN A C 1
ATOM 1021 O O . GLN A 1 125 ? 0.739 6.636 14.042 1.00 95.50 125 GLN A O 1
ATOM 1026 N N . PHE A 1 126 ? -1.332 5.788 14.355 1.00 94.69 126 PHE A N 1
ATOM 1027 C CA . PHE A 1 126 ? -0.987 4.644 15.194 1.00 94.69 126 PHE A CA 1
ATOM 1028 C C . PHE A 1 126 ? -0.803 3.348 14.382 1.00 94.69 126 PHE A C 1
ATOM 1030 O O . PHE A 1 126 ? 0.246 2.715 14.433 1.00 94.69 126 PHE A O 1
ATOM 1037 N N . THR A 1 127 ? -1.788 2.969 13.561 1.00 95.06 127 THR A N 1
ATOM 1038 C CA . THR A 1 127 ? -1.748 1.771 12.701 1.00 95.06 127 THR A CA 1
ATOM 1039 C C . THR A 1 127 ? -2.446 2.035 11.372 1.00 95.06 127 THR A C 1
ATOM 1041 O O . THR A 1 127 ? -3.388 2.815 11.304 1.00 95.06 127 THR A O 1
ATOM 1044 N N . SER A 1 128 ? -1.996 1.428 10.273 1.00 95.19 128 SER A N 1
ATOM 1045 C CA . SER A 1 128 ? -2.442 1.869 8.948 1.00 95.19 128 SER A CA 1
ATOM 1046 C C . SER A 1 128 ? -3.922 1.586 8.665 1.00 95.19 128 SER A C 1
ATOM 1048 O O . SER A 1 128 ? -4.374 0.446 8.712 1.00 95.19 128 SER A O 1
ATOM 1050 N N . CYS A 1 129 ? -4.641 2.616 8.212 1.00 97.50 129 CYS A N 1
ATOM 1051 C CA . CYS A 1 129 ? -6.024 2.504 7.736 1.00 97.50 129 CYS A CA 1
ATOM 1052 C C . CYS A 1 129 ? -6.146 2.091 6.253 1.00 97.50 129 CYS A C 1
ATOM 1054 O O . CYS A 1 129 ? -7.224 2.199 5.675 1.00 97.50 129 CYS A O 1
ATOM 1056 N N . GLU A 1 130 ? -5.062 1.649 5.602 1.00 97.25 130 GLU A N 1
ATOM 1057 C CA . GLU A 1 130 ? -4.989 1.478 4.138 1.00 97.25 130 GLU A CA 1
ATOM 1058 C C . GLU A 1 130 ? -6.014 0.496 3.546 1.00 97.25 130 GLU A C 1
ATOM 1060 O O . GLU A 1 130 ? -6.390 0.636 2.381 1.00 97.25 130 GLU A O 1
ATOM 1065 N N . PHE A 1 131 ? -6.486 -0.473 4.336 1.00 96.75 131 PHE A N 1
ATOM 1066 C CA . PHE A 1 131 ? -7.549 -1.397 3.935 1.00 96.75 131 PHE A CA 1
ATOM 1067 C C . PHE A 1 131 ? -8.933 -0.790 4.174 1.00 96.75 131 PHE A C 1
ATOM 1069 O O . PHE A 1 131 ? -9.739 -0.718 3.246 1.00 96.75 131 PHE A O 1
ATOM 1076 N N . ALA A 1 132 ? -9.148 -0.272 5.381 1.00 97.81 132 ALA A N 1
ATOM 1077 C CA . ALA A 1 132 ? -10.446 0.170 5.869 1.00 97.81 132 ALA A CA 1
ATOM 1078 C C . ALA A 1 132 ? -11.013 1.395 5.145 1.00 97.81 132 ALA A C 1
ATOM 1080 O O . ALA A 1 132 ? -12.223 1.534 5.019 1.00 97.81 132 ALA A O 1
ATOM 1081 N N . VAL A 1 133 ? -10.162 2.267 4.598 1.00 98.44 133 VAL A N 1
ATOM 1082 C CA . VAL A 1 133 ? -10.627 3.425 3.811 1.00 98.44 133 VAL A CA 1
ATOM 1083 C C . VAL A 1 133 ? -11.207 3.047 2.444 1.00 98.44 133 VAL A C 1
ATOM 1085 O O . VAL A 1 133 ? -11.837 3.869 1.778 1.00 98.44 133 VAL A O 1
ATOM 1088 N N . ARG A 1 134 ? -10.974 1.821 1.963 1.00 98.56 134 ARG A N 1
ATOM 1089 C CA . ARG A 1 134 ? -11.282 1.440 0.575 1.00 98.56 134 ARG A CA 1
ATOM 1090 C C . ARG A 1 134 ? -12.778 1.258 0.328 1.00 98.56 134 ARG A C 1
ATOM 1092 O O . ARG A 1 134 ? -13.235 1.770 -0.694 1.00 98.56 134 ARG A O 1
ATOM 1099 N N . PRO A 1 135 ? -13.565 0.632 1.223 1.00 98.44 135 PRO A N 1
ATOM 1100 C CA . PRO A 1 135 ? -15.021 0.642 1.098 1.00 98.44 135 PRO A CA 1
ATOM 1101 C C . PRO A 1 135 ? -15.614 2.056 1.070 1.00 98.44 135 PRO A C 1
ATOM 1103 O O . PRO A 1 135 ? -16.543 2.307 0.304 1.00 98.44 135 PRO A O 1
ATOM 1106 N N . PHE A 1 136 ? -15.022 3.012 1.793 1.00 98.69 136 PHE A N 1
ATOM 1107 C CA . PHE A 1 136 ? -15.443 4.418 1.758 1.00 98.69 136 PHE A CA 1
ATOM 1108 C C . PHE A 1 136 ? -15.119 5.090 0.421 1.00 98.69 136 PHE A C 1
ATOM 1110 O O . PHE A 1 136 ? -15.952 5.823 -0.096 1.00 98.69 136 PHE A O 1
ATOM 1117 N N . LEU A 1 137 ? -13.974 4.785 -0.204 1.00 98.56 137 LEU A N 1
ATOM 1118 C CA . LEU A 1 137 ? -13.673 5.232 -1.576 1.00 98.56 137 LEU A CA 1
ATOM 1119 C C . LEU A 1 137 ? -14.643 4.655 -2.619 1.00 98.56 137 LEU A C 1
ATOM 1121 O O . LEU A 1 137 ? -14.794 5.230 -3.693 1.00 98.56 137 LEU A O 1
ATOM 1125 N N . VAL A 1 138 ? -15.279 3.515 -2.334 1.00 98.44 138 VAL A N 1
ATOM 1126 C CA . VAL A 1 138 ? -16.288 2.911 -3.216 1.00 98.44 138 VAL A CA 1
ATOM 1127 C C . VAL A 1 138 ? -17.673 3.505 -2.971 1.00 98.44 138 VAL A C 1
ATOM 1129 O O . VAL A 1 138 ? -18.376 3.806 -3.932 1.00 98.44 138 VAL A O 1
ATOM 1132 N N . LYS A 1 139 ? -18.069 3.679 -1.706 1.00 98.50 139 LYS A N 1
ATOM 1133 C CA . LYS A 1 139 ? -19.396 4.183 -1.329 1.00 98.50 139 LYS A CA 1
ATOM 1134 C C . LYS A 1 139 ? -19.523 5.704 -1.464 1.00 98.50 139 LYS A C 1
ATOM 1136 O O . LYS A 1 139 ? -20.557 6.187 -1.913 1.00 98.50 139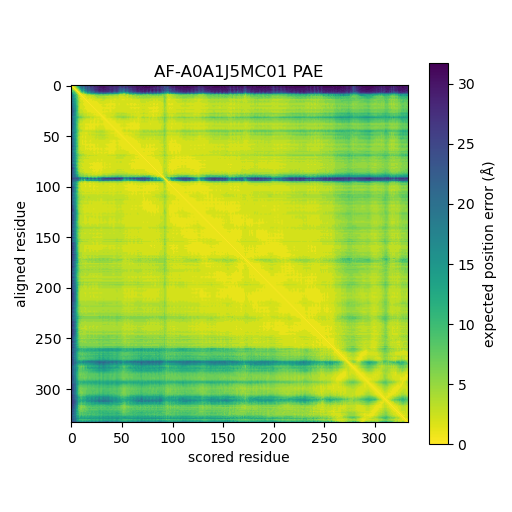 LYS A O 1
ATOM 1141 N N . TYR A 1 140 ? -18.462 6.439 -1.134 1.00 98.38 140 TYR A N 1
ATOM 1142 C CA . TYR A 1 140 ? -18.380 7.902 -1.166 1.00 98.38 140 TYR A CA 1
ATOM 1143 C C . TYR A 1 140 ? -17.203 8.356 -2.047 1.00 98.38 140 TYR A C 1
ATOM 1145 O O . TYR A 1 140 ? -16.262 8.974 -1.546 1.00 98.38 140 TYR A O 1
ATOM 1153 N N . PRO A 1 141 ? -17.213 8.060 -3.359 1.00 97.56 141 PRO A N 1
ATOM 1154 C CA . PRO A 1 141 ? -16.053 8.277 -4.223 1.00 97.56 141 PRO A CA 1
ATOM 1155 C C . PRO A 1 141 ? -15.591 9.737 -4.250 1.00 97.56 141 PRO A C 1
ATOM 1157 O O . PRO A 1 141 ? -14.408 9.995 -4.045 1.00 97.56 141 PRO A O 1
ATOM 1160 N N . GLU A 1 142 ? -16.510 10.691 -4.431 1.00 97.94 142 GLU A N 1
ATOM 1161 C CA . GLU A 1 142 ? -16.160 12.117 -4.475 1.00 97.94 142 GLU A CA 1
ATOM 1162 C C . GLU A 1 142 ? -15.769 12.672 -3.092 1.00 97.94 142 GLU A C 1
ATOM 1164 O O . GLU A 1 142 ? -14.670 13.221 -2.975 1.00 97.94 142 GLU A O 1
ATOM 1169 N N . PRO A 1 143 ? -16.573 12.502 -2.014 1.00 98.56 143 PRO A N 1
ATOM 1170 C CA . PRO A 1 143 ? -16.208 13.040 -0.702 1.00 98.56 143 PRO A CA 1
ATOM 1171 C C . PRO A 1 143 ? -14.919 12.428 -0.148 1.00 98.56 143 PRO A C 1
ATOM 1173 O O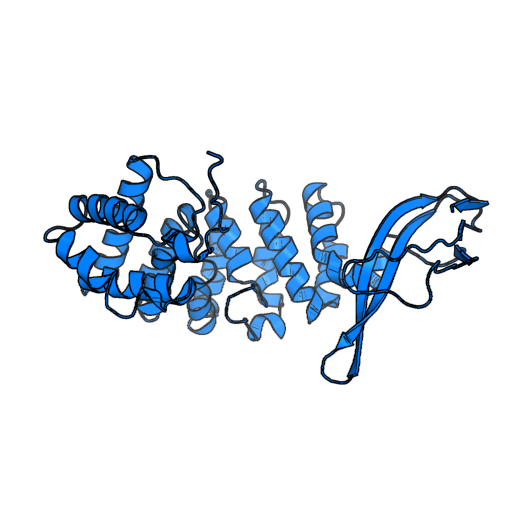 . PRO A 1 143 ? -14.029 13.157 0.296 1.00 98.56 143 PRO A O 1
ATOM 1176 N N . MET A 1 144 ? -14.772 11.100 -0.229 1.00 98.69 144 MET A N 1
ATOM 1177 C CA . MET A 1 144 ? -13.608 10.420 0.331 1.00 98.69 144 MET A CA 1
ATOM 1178 C C . MET A 1 144 ? -12.336 10.773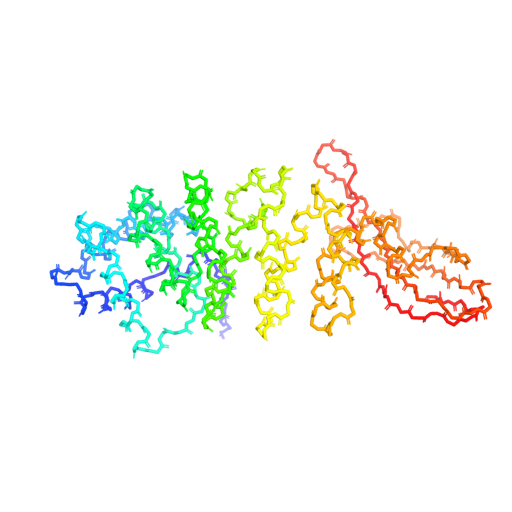 -0.444 1.00 98.69 144 MET A C 1
ATOM 1180 O O . MET A 1 144 ? -11.290 10.985 0.164 1.00 98.69 144 MET A O 1
ATOM 1184 N N . LEU A 1 145 ? -12.392 10.886 -1.777 1.00 98.62 145 LEU A N 1
ATOM 1185 C CA . LEU A 1 145 ? -11.227 11.303 -2.563 1.00 98.62 145 LEU A CA 1
ATOM 1186 C C . LEU A 1 145 ? -10.848 12.770 -2.304 1.00 98.62 145 LEU A C 1
ATOM 1188 O O . LEU A 1 145 ? -9.655 13.093 -2.250 1.00 98.62 145 LEU A O 1
ATOM 1192 N N . ALA A 1 146 ? -11.832 13.651 -2.099 1.00 98.75 146 ALA A N 1
ATOM 1193 C CA . ALA A 1 146 ? -11.577 15.027 -1.682 1.00 98.75 146 ALA A CA 1
ATOM 1194 C C . ALA A 1 146 ? -10.853 15.067 -0.326 1.00 98.75 146 ALA A C 1
ATOM 1196 O O . ALA A 1 146 ? -9.851 15.773 -0.190 1.00 98.75 146 ALA A O 1
ATOM 1197 N N . GLN A 1 147 ? -11.275 14.238 0.635 1.00 98.88 147 GLN A N 1
ATOM 1198 C CA . GLN A 1 147 ? -10.597 14.106 1.925 1.00 98.88 147 GLN A CA 1
ATOM 1199 C C . GLN A 1 147 ? -9.180 13.530 1.788 1.00 98.88 147 GLN A C 1
ATOM 1201 O O . GLN A 1 147 ? -8.241 14.082 2.358 1.00 98.88 147 GLN A O 1
ATOM 1206 N N . MET A 1 148 ? -8.981 12.482 0.979 1.00 98.75 148 MET A N 1
ATOM 1207 C CA . MET A 1 148 ? -7.642 11.951 0.682 1.00 98.75 148 MET A CA 1
ATOM 1208 C C . MET A 1 148 ? -6.732 13.040 0.097 1.00 98.75 148 MET A C 1
ATOM 1210 O O . MET A 1 148 ? -5.565 13.145 0.462 1.00 98.75 148 MET A O 1
ATOM 1214 N N . THR A 1 149 ? -7.270 13.892 -0.776 1.00 98.81 149 THR A N 1
ATOM 1215 C CA . THR A 1 149 ? -6.533 15.028 -1.346 1.00 98.81 149 THR A CA 1
ATOM 1216 C C . THR A 1 149 ? -6.209 16.085 -0.289 1.00 98.81 149 THR A C 1
ATOM 1218 O O . THR A 1 149 ? -5.119 16.649 -0.304 1.00 98.81 149 THR A O 1
ATOM 1221 N N . ALA A 1 150 ? -7.106 16.349 0.664 1.00 98.81 150 ALA A N 1
ATOM 1222 C CA . ALA A 1 150 ? -6.816 17.241 1.786 1.00 98.81 150 ALA A CA 1
ATOM 1223 C C . ALA A 1 150 ? -5.701 16.677 2.686 1.00 98.81 150 ALA A C 1
ATOM 1225 O O . ALA A 1 150 ? -4.764 17.396 3.048 1.00 98.81 150 ALA A O 1
ATOM 1226 N N . TRP A 1 151 ? -5.741 15.372 2.968 1.00 98.88 151 TRP A N 1
ATOM 1227 C CA . TRP A 1 151 ? -4.748 14.670 3.780 1.00 98.88 151 TRP A CA 1
ATOM 1228 C C . TRP A 1 151 ? -3.332 14.700 3.211 1.00 98.88 151 TRP A C 1
ATOM 1230 O O . TRP A 1 151 ? -2.385 14.554 3.980 1.00 98.88 151 TRP A O 1
ATOM 1240 N N . THR A 1 152 ? -3.129 14.982 1.920 1.00 98.81 152 THR A N 1
ATOM 1241 C CA . THR A 1 152 ? -1.772 15.150 1.368 1.00 98.81 152 THR A CA 1
ATOM 1242 C C . THR A 1 152 ? -1.034 16.363 1.928 1.00 98.81 152 THR A C 1
ATOM 1244 O O . THR A 1 152 ? 0.178 16.461 1.772 1.00 98.81 152 THR A O 1
ATOM 1247 N N . LYS A 1 153 ? -1.746 17.299 2.563 1.00 98.56 153 LYS A N 1
ATOM 1248 C CA . LYS A 1 153 ? -1.175 18.492 3.205 1.00 98.56 153 LYS A CA 1
ATOM 1249 C C . LYS A 1 153 ? -1.043 18.343 4.721 1.00 98.56 153 LYS A C 1
ATOM 1251 O O . LYS A 1 153 ? -0.625 19.285 5.388 1.00 98.56 153 LYS A O 1
ATOM 1256 N N . HIS A 1 154 ? -1.406 17.185 5.271 1.00 98.75 154 HIS A N 1
ATOM 1257 C CA . HIS A 1 154 ? -1.372 16.946 6.707 1.00 98.75 154 HIS A CA 1
ATOM 1258 C C . HIS A 1 154 ? 0.071 16.924 7.242 1.00 98.75 154 HIS A C 1
ATOM 1260 O O . HIS A 1 154 ? 1.003 16.470 6.570 1.00 98.75 154 HIS A O 1
ATOM 1266 N N . THR A 1 155 ? 0.275 17.390 8.473 1.00 98.19 155 THR A N 1
ATOM 1267 C CA . THR A 1 155 ? 1.607 17.476 9.102 1.00 98.19 155 THR A CA 1
ATOM 1268 C C . THR A 1 155 ? 2.209 16.094 9.368 1.00 98.19 155 THR A C 1
ATOM 1270 O O . THR A 1 155 ? 3.405 15.882 9.157 1.00 98.19 155 THR A O 1
ATOM 1273 N N . HIS A 1 156 ? 1.374 15.129 9.754 1.00 98.00 156 HIS A N 1
ATOM 1274 C CA . HIS A 1 156 ? 1.784 13.754 10.034 1.00 98.00 156 HIS A CA 1
ATOM 1275 C C . HIS A 1 156 ? 1.997 12.921 8.752 1.00 98.00 156 HIS A C 1
ATOM 1277 O O . HIS A 1 156 ? 1.071 12.816 7.937 1.00 98.00 156 HIS A O 1
ATOM 1283 N N . PRO A 1 157 ? 3.163 12.265 8.575 1.00 98.19 157 PRO A N 1
ATOM 1284 C CA . PRO A 1 157 ? 3.479 11.498 7.368 1.00 98.19 157 PRO A CA 1
ATOM 1285 C C . PRO A 1 157 ? 2.548 10.305 7.138 1.00 98.19 157 PRO A C 1
ATOM 1287 O O . PRO A 1 157 ? 2.166 10.065 5.999 1.00 98.19 157 PRO A O 1
ATOM 1290 N N . SER A 1 158 ? 2.107 9.590 8.179 1.00 97.56 158 SER A N 1
ATOM 1291 C CA . SER A 1 158 ? 1.183 8.453 8.004 1.00 97.56 158 SER A CA 1
ATOM 1292 C C . SER A 1 158 ? -0.174 8.845 7.404 1.00 97.56 158 SER A C 1
ATOM 1294 O O . SER A 1 158 ? -0.742 8.066 6.643 1.00 97.56 158 SER A O 1
ATOM 1296 N N . VAL A 1 159 ? -0.661 10.061 7.676 1.00 98.69 159 VAL A N 1
ATOM 1297 C CA . VAL A 1 159 ? -1.904 10.590 7.086 1.00 98.69 159 VAL A CA 1
ATOM 1298 C C . VAL A 1 159 ? -1.689 10.920 5.606 1.00 98.69 159 VAL A C 1
ATOM 1300 O O . VAL A 1 159 ? -2.468 10.499 4.751 1.00 98.69 159 VAL A O 1
ATOM 1303 N N . ARG A 1 160 ? -0.560 11.562 5.264 1.00 98.81 160 ARG A N 1
ATOM 1304 C CA . ARG A 1 160 ? -0.170 11.790 3.860 1.00 98.81 160 ARG A CA 1
ATOM 1305 C C . ARG A 1 160 ? 0.035 10.476 3.103 1.00 98.81 160 ARG A C 1
ATOM 1307 O O . ARG A 1 160 ? -0.417 10.331 1.970 1.00 98.81 160 ARG A O 1
ATOM 1314 N N . ARG A 1 161 ? 0.674 9.487 3.736 1.00 98.69 161 ARG A N 1
ATOM 1315 C CA . ARG A 1 161 ? 0.849 8.136 3.188 1.00 98.69 161 ARG A CA 1
ATOM 1316 C C . ARG A 1 161 ? -0.507 7.495 2.916 1.00 98.69 161 ARG A C 1
ATOM 1318 O O . ARG A 1 161 ? -0.672 6.939 1.837 1.00 98.69 161 ARG A O 1
ATOM 1325 N N . LEU A 1 162 ? -1.463 7.572 3.845 1.00 98.75 162 LEU A N 1
ATOM 1326 C CA . LEU A 1 162 ? -2.797 6.985 3.682 1.00 98.75 162 LEU A CA 1
ATOM 1327 C C . LEU A 1 162 ? -3.498 7.499 2.418 1.00 98.75 162 LEU A C 1
ATOM 1329 O O . LEU A 1 162 ? -4.078 6.694 1.691 1.00 98.75 162 LEU A O 1
ATOM 1333 N N . ALA A 1 163 ? -3.367 8.793 2.106 1.00 98.88 163 ALA A N 1
ATOM 1334 C CA . ALA A 1 163 ? -3.918 9.377 0.884 1.00 98.88 163 ALA A CA 1
ATOM 1335 C C . ALA A 1 163 ? -3.431 8.669 -0.390 1.00 98.88 163 ALA A C 1
ATOM 1337 O O . ALA A 1 163 ? -4.224 8.348 -1.278 1.00 98.88 163 ALA A O 1
ATOM 1338 N N . SER A 1 164 ? -2.130 8.383 -0.475 1.00 98.81 164 SER A N 1
ATOM 1339 C CA . SER A 1 164 ? -1.547 7.659 -1.607 1.00 98.81 164 SER A CA 1
ATOM 1340 C C . SER A 1 164 ? -1.795 6.149 -1.530 1.00 98.81 164 SER A C 1
ATOM 1342 O O . SER A 1 164 ? -2.136 5.530 -2.536 1.00 98.81 164 SER A O 1
ATOM 1344 N N . GLU A 1 165 ? -1.626 5.534 -0.361 1.00 98.62 165 GLU A N 1
ATOM 1345 C CA . GLU A 1 165 ? -1.642 4.079 -0.199 1.00 98.62 165 GLU A CA 1
ATOM 1346 C C . GLU A 1 165 ? -3.063 3.514 -0.248 1.00 98.62 165 GLU A C 1
ATOM 1348 O O . GLU A 1 165 ? -3.335 2.561 -0.983 1.00 98.62 165 GLU A O 1
ATOM 1353 N N . GLY A 1 166 ? -3.988 4.142 0.479 1.00 98.31 166 GLY A N 1
ATOM 1354 C CA . GLY A 1 166 ? -5.391 3.745 0.538 1.00 98.31 166 GLY A CA 1
ATOM 1355 C C . GLY A 1 166 ? -6.095 3.880 -0.812 1.00 98.31 166 GLY A C 1
ATOM 1356 O O . GLY A 1 166 ? -6.966 3.073 -1.133 1.00 98.31 166 GLY A O 1
ATOM 1357 N N . SER A 1 167 ? -5.661 4.823 -1.655 1.00 98.62 167 SER A N 1
ATOM 1358 C CA . SER A 1 167 ? -6.201 5.044 -3.003 1.00 98.62 167 SER A CA 1
ATOM 1359 C C . SER A 1 167 ? -5.542 4.190 -4.099 1.00 98.62 167 SER A C 1
ATOM 1361 O O . SER A 1 167 ? -5.909 4.294 -5.270 1.00 98.62 167 SER A O 1
ATOM 1363 N N . ARG A 1 168 ? -4.606 3.288 -3.757 1.00 98.75 168 ARG A N 1
ATOM 1364 C CA . ARG A 1 168 ? -3.933 2.426 -4.746 1.00 98.75 168 ARG A CA 1
ATOM 1365 C C . ARG A 1 168 ? -4.930 1.562 -5.532 1.00 98.75 168 ARG A C 1
ATOM 1367 O O . ARG A 1 168 ? -5.728 0.844 -4.914 1.00 98.75 168 ARG A O 1
ATOM 1374 N N . PRO A 1 169 ? -4.826 1.486 -6.875 1.00 98.19 169 PRO A N 1
ATOM 1375 C CA . PRO A 1 169 ? -5.707 0.639 -7.685 1.00 98.19 169 PRO A CA 1
ATOM 1376 C C . PRO A 1 169 ? -5.612 -0.859 -7.345 1.00 98.19 169 PRO A C 1
ATOM 1378 O O . PRO A 1 169 ? -6.599 -1.592 -7.448 1.00 98.19 169 PRO A O 1
ATOM 1381 N N . ARG A 1 170 ? -4.418 -1.328 -6.942 1.00 97.88 170 ARG A N 1
ATOM 1382 C CA . ARG A 1 170 ? -4.082 -2.752 -6.745 1.00 97.88 170 ARG A CA 1
ATOM 1383 C C . ARG A 1 170 ? -3.304 -2.999 -5.445 1.00 97.88 170 ARG A C 1
ATOM 1385 O O . ARG A 1 170 ? -2.289 -3.700 -5.457 1.00 97.88 170 ARG A O 1
ATOM 1392 N N . LEU A 1 171 ? -3.778 -2.426 -4.338 1.00 96.94 171 LEU A N 1
ATOM 1393 C CA . LEU A 1 171 ? -3.180 -2.642 -3.020 1.00 96.94 171 LEU A CA 1
ATOM 1394 C C . LEU A 1 171 ? -3.170 -4.150 -2.671 1.00 96.94 171 LEU A C 1
ATOM 1396 O O . LEU A 1 171 ? -4.223 -4.789 -2.742 1.00 96.94 171 LEU A O 1
ATOM 1400 N N . PRO A 1 172 ? -2.010 -4.748 -2.335 1.00 94.25 172 PRO A N 1
ATOM 1401 C CA . PRO A 1 172 ? -1.937 -6.137 -1.894 1.00 94.25 172 PRO A CA 1
ATOM 1402 C C . PRO A 1 172 ? -2.820 -6.393 -0.673 1.00 94.25 172 PRO A C 1
ATOM 1404 O O . PRO A 1 172 ? -3.006 -5.512 0.154 1.00 94.25 172 PRO A O 1
ATOM 1407 N N . TRP A 1 173 ? -3.361 -7.607 -0.574 1.00 90.94 173 TRP A N 1
ATOM 1408 C CA . TRP A 1 173 ? -4.250 -8.057 0.508 1.00 90.94 173 TRP A CA 1
ATOM 1409 C C . TRP A 1 173 ? -5.582 -7.308 0.635 1.00 90.94 173 TRP A C 1
ATOM 1411 O O . TRP A 1 173 ? -6.444 -7.782 1.367 1.00 90.94 173 TRP A O 1
ATOM 1421 N N . ALA A 1 174 ? -5.809 -6.221 -0.094 1.00 93.00 174 ALA A N 1
ATOM 1422 C CA . ALA A 1 174 ? -7.060 -5.478 -0.073 1.00 93.00 174 ALA A CA 1
ATOM 1423 C C . ALA A 1 174 ? -7.921 -5.758 -1.312 1.00 93.00 174 ALA A C 1
ATOM 1425 O O . ALA A 1 174 ? -7.441 -6.270 -2.329 1.00 93.00 174 ALA A O 1
ATOM 1426 N N . MET A 1 175 ? -9.195 -5.361 -1.258 1.00 94.06 175 MET A N 1
ATOM 1427 C CA . MET A 1 175 ? -10.026 -5.287 -2.462 1.00 94.06 175 MET A CA 1
ATOM 1428 C C . MET A 1 175 ? -9.385 -4.342 -3.486 1.00 94.06 175 MET A C 1
ATOM 1430 O O . MET A 1 175 ? -8.838 -3.306 -3.115 1.00 94.06 175 MET A O 1
ATOM 1434 N N . ALA A 1 176 ? -9.442 -4.658 -4.779 1.00 96.12 176 ALA A N 1
ATOM 1435 C CA . ALA A 1 176 ? -9.015 -3.713 -5.814 1.00 96.12 176 ALA A CA 1
ATOM 1436 C C . ALA A 1 176 ? -9.972 -2.506 -5.879 1.00 96.12 176 ALA A C 1
ATOM 1438 O O . ALA A 1 176 ? -11.110 -2.600 -5.429 1.00 96.12 176 ALA A O 1
ATOM 1439 N N . LEU A 1 177 ? -9.529 -1.399 -6.486 1.00 98.19 177 LEU A N 1
ATOM 1440 C CA . LEU A 1 177 ? -10.391 -0.257 -6.822 1.00 98.19 177 LEU A CA 1
ATOM 1441 C C . LEU A 1 177 ? -10.542 -0.189 -8.352 1.00 98.19 177 LEU A C 1
ATOM 1443 O O . LEU A 1 177 ? -9.705 0.425 -9.020 1.00 98.19 177 LEU A O 1
ATOM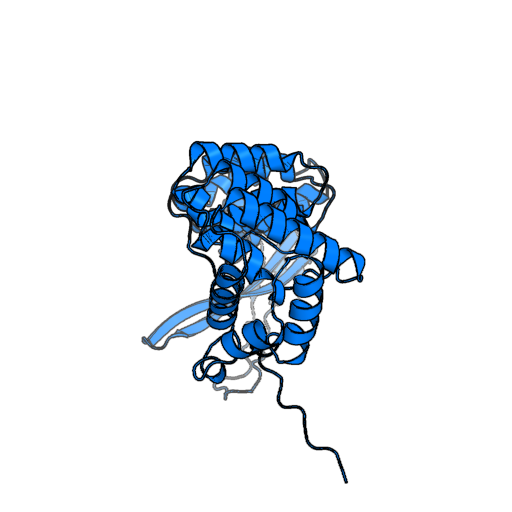 1447 N N . PRO A 1 178 ? -11.556 -0.859 -8.944 1.00 97.44 178 PRO A N 1
ATOM 1448 C CA . PRO A 1 178 ? -11.703 -0.957 -10.397 1.00 97.44 178 PRO A CA 1
ATOM 1449 C C . PRO A 1 178 ? -11.811 0.399 -11.092 1.00 97.44 178 PRO A C 1
ATOM 1451 O O . PRO A 1 178 ? -11.244 0.554 -12.170 1.00 97.44 178 PRO A O 1
ATOM 1454 N N . ALA A 1 179 ? -12.458 1.382 -10.456 1.00 97.75 179 ALA A N 1
ATOM 1455 C CA . ALA A 1 179 ? -12.575 2.740 -10.982 1.00 97.75 179 ALA A CA 1
ATOM 1456 C C . ALA A 1 179 ? -11.198 3.362 -11.271 1.00 97.75 179 ALA A C 1
ATOM 1458 O O . ALA A 1 179 ? -10.966 3.852 -12.371 1.00 97.75 179 ALA A O 1
ATOM 1459 N N . TYR A 1 180 ? -10.243 3.236 -10.343 1.00 98.44 180 TYR A N 1
ATOM 1460 C CA . TYR A 1 180 ? -8.890 3.781 -10.511 1.00 98.44 180 TYR A CA 1
ATOM 1461 C C . TYR A 1 180 ? -7.986 2.930 -11.403 1.00 98.44 180 TYR A C 1
ATOM 1463 O O . TYR A 1 180 ? -7.013 3.436 -11.957 1.00 98.44 180 TYR A O 1
ATOM 1471 N N . LYS A 1 181 ? -8.306 1.643 -11.585 1.00 97.94 181 LYS A N 1
ATOM 1472 C CA . LYS A 1 181 ? -7.676 0.836 -12.638 1.00 97.94 181 LYS A CA 1
ATOM 1473 C C . LYS A 1 181 ? -8.138 1.269 -14.028 1.00 97.94 181 LYS A C 1
ATOM 1475 O O . LYS A 1 181 ? -7.335 1.251 -14.949 1.00 97.94 181 LYS A O 1
ATOM 1480 N N . ALA A 1 182 ? -9.418 1.600 -14.181 1.00 98.19 182 ALA A N 1
ATOM 1481 C CA . ALA A 1 182 ? -9.993 2.015 -15.456 1.00 98.19 182 ALA A CA 1
ATOM 1482 C C . ALA A 1 182 ? -9.609 3.456 -15.819 1.00 98.19 182 ALA A C 1
ATOM 1484 O O . ALA A 1 182 ? -9.326 3.739 -16.977 1.00 98.19 182 ALA A O 1
ATOM 1485 N N . ASN A 1 183 ? -9.584 4.355 -14.834 1.00 98.12 183 ASN A N 1
ATOM 1486 C CA . ASN A 1 183 ? -9.197 5.746 -15.014 1.00 98.12 183 ASN A CA 1
ATOM 1487 C C . ASN A 1 183 ? -8.423 6.256 -13.782 1.00 98.12 183 ASN A C 1
ATOM 1489 O O . ASN A 1 183 ? -9.039 6.567 -12.761 1.00 98.12 183 ASN A O 1
ATOM 1493 N N . PRO A 1 184 ? -7.086 6.382 -13.861 1.00 98.31 184 PRO A N 1
ATOM 1494 C CA . PRO A 1 184 ? -6.262 6.858 -12.750 1.00 98.31 184 PRO A CA 1
ATOM 1495 C C . PRO A 1 184 ? -6.233 8.389 -12.610 1.00 98.31 184 PRO A C 1
ATOM 1497 O O . PRO A 1 184 ? -5.665 8.893 -11.644 1.00 98.31 184 PRO A O 1
ATOM 1500 N N . THR A 1 185 ? -6.835 9.141 -13.540 1.00 98.50 185 THR A N 1
ATOM 1501 C CA . THR A 1 185 ? -6.826 10.619 -13.552 1.00 98.50 185 THR A CA 1
ATOM 1502 C C . THR A 1 185 ? -7.218 11.263 -12.215 1.00 98.50 185 THR A C 1
ATOM 1504 O O . THR A 1 185 ? -6.514 12.185 -11.800 1.00 98.50 185 THR A O 1
ATOM 1507 N N . PRO A 1 186 ? -8.251 10.783 -11.488 1.00 98.50 186 PRO A N 1
ATOM 1508 C CA . PRO A 1 186 ? -8.628 11.365 -10.198 1.00 98.50 186 PRO A CA 1
ATOM 1509 C C . PRO A 1 186 ? -7.525 11.300 -9.130 1.00 98.50 186 PRO A C 1
ATOM 1511 O O . PRO A 1 186 ? -7.533 12.089 -8.192 1.00 98.50 186 PRO A O 1
ATOM 1514 N N . LEU A 1 187 ? -6.549 10.395 -9.269 1.00 98.69 187 LEU A N 1
ATOM 1515 C CA . LEU A 1 187 ? -5.434 10.258 -8.328 1.00 98.69 187 LEU A CA 1
ATOM 1516 C C . LEU A 1 187 ? -4.305 11.265 -8.583 1.00 98.69 187 LEU A C 1
ATOM 1518 O O . LEU A 1 187 ? -3.441 11.444 -7.723 1.00 98.69 187 LEU A O 1
ATOM 1522 N N . LEU A 1 188 ? -4.284 11.931 -9.743 1.00 98.56 188 LEU A N 1
ATOM 1523 C CA . LEU A 1 188 ? -3.193 12.824 -10.134 1.00 98.56 188 LEU A CA 1
ATOM 1524 C C . LEU A 1 188 ? -2.909 13.933 -9.096 1.00 98.56 188 LEU A C 1
ATOM 1526 O O . LEU A 1 188 ? -1.734 14.119 -8.775 1.00 98.56 188 LEU A O 1
ATOM 1530 N N . PRO A 1 189 ? -3.902 14.628 -8.497 1.00 98.69 189 PRO A N 1
ATOM 1531 C CA . PRO A 1 189 ? -3.641 15.636 -7.463 1.00 98.69 189 PRO A CA 1
ATOM 1532 C C . PRO A 1 189 ? -2.884 15.088 -6.246 1.00 98.69 189 PRO A C 1
ATOM 1534 O O . PRO A 1 189 ? -1.976 15.744 -5.736 1.00 98.69 189 PRO A O 1
ATOM 1537 N N . ILE A 1 190 ? -3.208 13.864 -5.816 1.00 98.88 190 ILE A N 1
ATOM 1538 C CA . ILE A 1 190 ? -2.536 13.196 -4.695 1.00 98.88 190 ILE A CA 1
ATOM 1539 C C . ILE A 1 190 ? -1.097 12.844 -5.072 1.00 98.88 190 ILE A C 1
ATOM 1541 O O . ILE A 1 190 ? -0.153 13.219 -4.376 1.00 98.88 190 ILE A O 1
ATOM 1545 N N . LEU A 1 191 ? -0.925 12.149 -6.200 1.00 98.88 191 LEU A N 1
ATOM 1546 C CA . LEU A 1 191 ? 0.377 11.652 -6.652 1.00 98.88 191 LEU A CA 1
ATOM 1547 C C . LEU A 1 191 ? 1.359 12.791 -6.920 1.00 98.88 191 LEU A C 1
ATOM 1549 O O . LEU A 1 191 ? 2.535 12.691 -6.584 1.00 98.88 191 LEU A O 1
ATOM 1553 N N . THR A 1 192 ? 0.873 13.878 -7.514 1.00 98.50 192 THR A N 1
ATOM 1554 C CA . THR A 1 192 ? 1.697 15.048 -7.817 1.00 98.50 192 THR A CA 1
ATOM 1555 C C . THR A 1 192 ? 2.073 15.797 -6.550 1.00 98.50 192 THR A C 1
ATOM 1557 O O . THR A 1 192 ? 3.245 16.116 -6.378 1.00 98.50 192 THR A O 1
ATOM 1560 N N . THR A 1 193 ? 1.137 16.022 -5.626 1.00 98.62 193 THR A N 1
ATOM 1561 C CA . THR A 1 193 ? 1.417 16.742 -4.373 1.00 98.62 193 THR A CA 1
ATOM 1562 C C . THR A 1 193 ? 2.463 16.022 -3.517 1.00 98.62 193 THR A C 1
ATOM 1564 O O . THR A 1 193 ? 3.332 16.669 -2.942 1.00 98.62 193 THR A O 1
ATOM 1567 N N . LEU A 1 194 ? 2.425 14.687 -3.480 1.00 98.81 194 LEU A N 1
ATOM 1568 C CA . LEU A 1 194 ? 3.287 13.861 -2.626 1.00 98.81 194 LEU A CA 1
ATOM 1569 C C . LEU A 1 194 ? 4.584 13.375 -3.301 1.00 98.81 194 LEU A C 1
ATOM 1571 O O . LEU A 1 194 ? 5.365 12.649 -2.684 1.00 98.81 194 LEU A O 1
ATOM 1575 N N . ARG A 1 195 ? 4.839 13.732 -4.568 1.00 98.50 195 ARG A N 1
ATOM 1576 C CA . ARG A 1 195 ? 5.984 13.197 -5.336 1.00 98.50 195 ARG A CA 1
ATOM 1577 C C . ARG A 1 195 ? 7.354 13.554 -4.746 1.00 98.50 195 ARG A C 1
ATOM 1579 O O . ARG A 1 195 ? 8.288 12.762 -4.831 1.00 98.50 195 ARG A O 1
ATOM 1586 N N . ASP A 1 196 ? 7.443 14.722 -4.120 1.00 98.12 196 ASP A N 1
ATOM 1587 C CA . ASP A 1 196 ? 8.655 15.228 -3.473 1.00 98.12 196 ASP A CA 1
ATOM 1588 C C . ASP A 1 196 ? 8.455 15.396 -1.960 1.00 98.12 196 ASP A C 1
ATOM 1590 O O . ASP A 1 196 ? 9.055 16.263 -1.334 1.00 98.12 196 ASP A O 1
ATOM 1594 N N . ASP A 1 197 ? 7.569 14.587 -1.363 1.00 98.62 197 ASP A N 1
ATOM 1595 C CA . ASP A 1 197 ? 7.349 14.592 0.087 1.00 98.62 197 ASP A CA 1
ATOM 1596 C C . ASP A 1 197 ? 8.673 14.407 0.836 1.00 98.62 197 ASP A C 1
ATOM 1598 O O . ASP A 1 197 ? 9.535 13.670 0.365 1.00 98.62 197 ASP A O 1
ATOM 1602 N N . ASN A 1 198 ? 8.849 15.007 2.013 1.00 97.38 198 ASN A N 1
ATOM 1603 C CA . ASN A 1 198 ? 10.081 14.846 2.792 1.00 97.38 198 ASN A CA 1
ATOM 1604 C C . ASN A 1 198 ? 10.246 13.419 3.349 1.00 97.38 198 ASN A C 1
ATOM 1606 O O . ASN A 1 198 ? 11.373 12.942 3.505 1.00 97.38 198 ASN A O 1
ATOM 1610 N N . ASP A 1 199 ? 9.146 12.699 3.574 1.00 98.12 199 ASP A N 1
ATOM 1611 C CA . ASP A 1 199 ? 9.143 11.345 4.125 1.00 98.12 199 ASP A CA 1
ATOM 1612 C C . ASP A 1 199 ? 9.295 10.271 3.027 1.00 98.12 199 ASP A C 1
ATOM 1614 O O . ASP A 1 199 ? 8.563 10.249 2.032 1.00 98.12 199 ASP A O 1
ATOM 1618 N N . GLU A 1 200 ? 10.267 9.362 3.184 1.00 97.81 200 GLU A N 1
ATOM 1619 C CA . GLU A 1 200 ? 10.527 8.309 2.192 1.00 97.81 200 GLU A CA 1
ATOM 1620 C C . GLU A 1 200 ? 9.372 7.316 2.071 1.00 97.81 200 GLU A C 1
ATOM 1622 O O . GLU A 1 200 ? 9.072 6.895 0.954 1.00 97.81 200 GLU A O 1
ATOM 1627 N N . VAL A 1 201 ? 8.684 6.992 3.168 1.00 97.12 201 VAL A N 1
ATOM 1628 C CA . VAL A 1 201 ? 7.569 6.038 3.178 1.00 97.12 201 VAL A CA 1
ATOM 1629 C C . VAL A 1 201 ? 6.389 6.603 2.387 1.00 97.12 201 VAL A C 1
ATOM 1631 O O . VAL A 1 201 ? 5.726 5.869 1.645 1.00 97.12 201 VAL A O 1
ATOM 1634 N N . VAL A 1 202 ? 6.165 7.919 2.465 1.00 98.75 202 VAL A N 1
ATOM 1635 C CA . VAL A 1 202 ? 5.163 8.615 1.644 1.00 98.75 202 VAL A CA 1
ATOM 1636 C C . VAL A 1 202 ? 5.545 8.545 0.163 1.00 98.75 202 VAL A C 1
ATOM 1638 O O . VAL A 1 202 ? 4.761 8.053 -0.652 1.00 98.75 202 VAL A O 1
ATOM 1641 N N . ARG A 1 203 ? 6.779 8.925 -0.203 1.00 98.69 203 ARG A N 1
ATOM 1642 C CA . ARG A 1 203 ? 7.257 8.829 -1.599 1.00 98.69 203 ARG A CA 1
ATOM 1643 C C . ARG A 1 203 ? 7.215 7.391 -2.130 1.00 98.69 203 ARG A C 1
ATOM 1645 O O . ARG A 1 203 ? 6.873 7.152 -3.292 1.00 98.69 203 ARG A O 1
ATOM 1652 N N . ARG A 1 204 ? 7.525 6.405 -1.284 1.00 98.69 204 ARG A N 1
ATOM 1653 C CA . ARG A 1 204 ? 7.455 4.975 -1.610 1.00 98.69 204 ARG A CA 1
ATOM 1654 C C . ARG A 1 204 ? 6.031 4.543 -1.933 1.00 98.69 204 ARG A C 1
ATOM 1656 O O . ARG A 1 204 ? 5.845 3.790 -2.893 1.00 98.69 204 ARG A O 1
ATOM 1663 N N . SER A 1 205 ? 5.051 5.023 -1.168 1.00 98.69 205 SER A N 1
ATOM 1664 C CA . SER A 1 205 ? 3.631 4.802 -1.442 1.00 98.69 205 SER A CA 1
ATOM 1665 C C . SER A 1 205 ? 3.241 5.344 -2.817 1.00 98.69 205 SER A C 1
ATOM 1667 O O . SER A 1 205 ? 2.683 4.600 -3.626 1.00 98.69 205 SER A O 1
ATOM 1669 N N . VAL A 1 206 ? 3.631 6.582 -3.142 1.00 98.88 206 VAL A N 1
ATOM 1670 C CA . VAL A 1 206 ? 3.346 7.200 -4.451 1.00 98.88 206 VAL A CA 1
ATOM 1671 C C . VAL A 1 206 ? 3.950 6.371 -5.586 1.00 98.88 206 VAL A C 1
ATOM 1673 O O . VAL A 1 206 ? 3.268 6.046 -6.559 1.00 98.88 206 VAL A O 1
ATOM 1676 N N . ALA A 1 207 ? 5.205 5.933 -5.451 1.00 98.88 207 ALA A N 1
ATOM 1677 C CA . ALA A 1 207 ? 5.829 5.072 -6.454 1.00 98.88 207 ALA A CA 1
ATOM 1678 C C . ALA A 1 207 ? 5.163 3.689 -6.571 1.00 98.88 207 ALA A C 1
ATOM 1680 O O . ALA A 1 207 ? 5.163 3.079 -7.644 1.00 98.88 207 ALA A O 1
ATOM 1681 N N . ASN A 1 208 ? 4.614 3.144 -5.485 1.00 98.81 208 ASN A N 1
ATOM 1682 C CA . ASN A 1 208 ? 3.849 1.901 -5.535 1.00 98.81 208 ASN A CA 1
ATOM 1683 C C . ASN A 1 208 ? 2.486 2.098 -6.203 1.00 98.81 208 ASN A C 1
ATOM 1685 O O . ASN A 1 208 ? 2.095 1.239 -6.994 1.00 98.81 208 ASN A O 1
ATOM 1689 N N . ASN A 1 209 ? 1.822 3.226 -5.953 1.00 98.81 209 ASN A N 1
ATOM 1690 C CA . ASN A 1 209 ? 0.576 3.605 -6.608 1.00 98.81 209 ASN A CA 1
ATOM 1691 C C . ASN A 1 209 ? 0.780 3.770 -8.123 1.00 98.81 209 ASN A C 1
ATOM 1693 O O . ASN A 1 209 ? 0.155 3.054 -8.904 1.00 98.81 209 ASN A O 1
ATOM 1697 N N . LEU A 1 210 ? 1.768 4.565 -8.546 1.00 98.88 210 LEU A N 1
ATOM 1698 C CA . LEU A 1 210 ? 2.138 4.700 -9.960 1.00 98.88 210 LEU A CA 1
ATOM 1699 C C . LEU A 1 210 ? 2.500 3.353 -10.604 1.00 98.88 210 LEU A C 1
ATOM 1701 O O . LEU A 1 210 ? 2.076 3.064 -11.717 1.00 98.88 210 LEU A O 1
ATOM 1705 N N . ASN A 1 211 ? 3.230 2.477 -9.910 1.00 98.75 211 ASN A N 1
ATOM 1706 C CA . ASN A 1 211 ? 3.531 1.147 -10.447 1.00 98.75 211 ASN A CA 1
ATOM 1707 C C . ASN A 1 211 ? 2.292 0.241 -10.565 1.00 98.75 211 ASN A C 1
ATOM 1709 O O . ASN A 1 211 ? 2.274 -0.666 -11.396 1.00 98.75 211 ASN A O 1
ATOM 1713 N N . ASP A 1 212 ? 1.281 0.421 -9.715 1.00 98.62 212 ASP A N 1
ATOM 1714 C CA . ASP A 1 212 ? 0.006 -0.274 -9.873 1.00 98.62 212 ASP A CA 1
ATOM 1715 C C . ASP A 1 212 ? -0.770 0.261 -11.073 1.00 98.62 212 ASP A C 1
ATOM 1717 O O . ASP A 1 212 ? -1.281 -0.548 -11.847 1.00 98.62 212 ASP A O 1
ATOM 1721 N N . ILE A 1 213 ? -0.775 1.584 -11.268 1.00 98.75 213 ILE A N 1
ATOM 1722 C CA . ILE A 1 213 ? -1.344 2.244 -12.449 1.00 98.75 213 ILE A CA 1
ATOM 1723 C C . ILE A 1 213 ? -0.666 1.732 -13.726 1.00 98.75 213 ILE A C 1
ATOM 1725 O O . ILE A 1 213 ? -1.363 1.360 -14.665 1.00 98.75 213 ILE A O 1
ATOM 1729 N N . ALA A 1 214 ? 0.665 1.598 -13.738 1.00 98.25 214 ALA A N 1
ATOM 1730 C CA . ALA A 1 214 ? 1.446 1.137 -14.891 1.00 98.25 214 ALA A CA 1
ATOM 1731 C C . ALA A 1 214 ? 1.004 -0.221 -15.466 1.00 98.25 214 ALA A C 1
ATOM 1733 O O . ALA A 1 214 ? 1.281 -0.517 -16.625 1.00 98.25 214 ALA A O 1
ATOM 1734 N N . LYS A 1 215 ? 0.356 -1.072 -14.658 1.00 97.06 215 LYS A N 1
ATOM 1735 C CA . LYS A 1 215 ? -0.100 -2.406 -15.082 1.00 97.06 215 LYS A CA 1
ATOM 1736 C C . LYS A 1 215 ? -1.306 -2.352 -16.020 1.00 97.06 215 LYS A C 1
ATOM 1738 O O . LYS A 1 215 ? -1.508 -3.310 -16.758 1.00 97.06 215 LYS A O 1
ATOM 1743 N N . ASP A 1 216 ? -2.101 -1.286 -15.945 1.00 97.44 216 ASP A N 1
ATOM 1744 C CA . ASP A 1 216 ? -3.322 -1.100 -16.740 1.00 97.44 216 ASP A CA 1
ATOM 1745 C C . ASP A 1 216 ? -3.258 0.166 -17.618 1.00 97.44 216 ASP A C 1
ATOM 1747 O O . ASP A 1 216 ? -3.835 0.188 -18.697 1.00 97.44 216 ASP A O 1
ATOM 1751 N N . ASN A 1 217 ? -2.528 1.199 -17.183 1.00 97.94 217 ASN A N 1
ATOM 1752 C CA . ASN A 1 217 ? -2.415 2.509 -17.833 1.00 97.94 217 ASN A CA 1
ATOM 1753 C C . ASN A 1 217 ? -0.933 2.934 -17.928 1.00 97.94 217 ASN A C 1
ATOM 1755 O O . ASN A 1 217 ? -0.502 3.847 -17.215 1.00 97.94 217 ASN A O 1
ATOM 1759 N N . PRO A 1 218 ? -0.113 2.262 -18.758 1.00 97.81 218 PRO A N 1
ATOM 1760 C CA . PRO A 1 218 ? 1.317 2.557 -18.876 1.00 97.81 218 PRO A CA 1
ATOM 1761 C C . PRO A 1 218 ? 1.592 4.006 -19.303 1.00 97.81 218 PRO A C 1
ATOM 1763 O O . PRO A 1 218 ? 2.472 4.650 -18.728 1.00 97.81 218 PRO A O 1
ATOM 1766 N N . ASP A 1 219 ? 0.798 4.548 -20.231 1.00 97.69 219 ASP A N 1
ATOM 1767 C CA . ASP A 1 219 ? 0.974 5.906 -20.762 1.00 97.69 219 ASP A CA 1
ATOM 1768 C C . ASP A 1 219 ? 0.813 6.988 -19.690 1.00 97.69 219 ASP A C 1
ATOM 1770 O O . ASP A 1 219 ? 1.532 7.984 -19.705 1.00 97.69 219 ASP A O 1
ATOM 1774 N N . PHE A 1 220 ? -0.058 6.773 -18.696 1.00 98.44 220 PHE A N 1
ATOM 1775 C CA . PHE A 1 220 ? -0.193 7.686 -17.558 1.00 98.44 220 PHE A CA 1
ATOM 1776 C C . PHE A 1 220 ? 1.141 7.849 -16.820 1.00 98.44 220 PHE A C 1
ATOM 1778 O O . PHE A 1 220 ? 1.546 8.957 -16.476 1.00 98.44 220 PHE A O 1
ATOM 1785 N N . VAL A 1 221 ? 1.849 6.740 -16.600 1.00 98.44 221 VAL A N 1
ATOM 1786 C CA . VAL A 1 221 ? 3.118 6.725 -15.862 1.00 98.44 221 VAL A CA 1
ATOM 1787 C C . VAL A 1 221 ? 4.264 7.252 -16.722 1.00 98.44 221 VAL A C 1
ATOM 1789 O O . VAL A 1 221 ? 5.140 7.933 -16.194 1.00 98.44 221 VAL A O 1
ATOM 1792 N N . VAL A 1 222 ? 4.243 6.996 -18.035 1.00 98.12 222 VAL A N 1
ATOM 1793 C CA . VAL A 1 222 ? 5.181 7.607 -18.993 1.00 98.12 222 VAL A CA 1
ATOM 1794 C C . VAL A 1 222 ? 5.044 9.130 -18.973 1.00 98.12 222 VAL A C 1
ATOM 1796 O O . VAL A 1 222 ? 6.042 9.821 -18.786 1.00 98.12 222 VAL A O 1
ATOM 1799 N N . ASN A 1 223 ? 3.820 9.648 -19.091 1.00 98.19 223 ASN A N 1
ATOM 1800 C CA . ASN A 1 223 ? 3.557 11.087 -19.077 1.00 98.19 223 ASN A CA 1
ATOM 1801 C C . ASN A 1 223 ? 3.953 11.714 -17.734 1.00 98.19 223 ASN A C 1
ATOM 1803 O O . ASN A 1 223 ? 4.609 12.751 -17.708 1.00 98.19 223 ASN A O 1
ATOM 1807 N N . PHE A 1 224 ? 3.634 11.050 -16.618 1.00 98.44 224 PHE A N 1
ATOM 1808 C CA . PHE A 1 224 ? 4.069 11.486 -15.290 1.00 98.44 224 PHE A CA 1
ATOM 1809 C C . PHE A 1 224 ? 5.603 11.561 -15.195 1.00 98.44 224 PHE A C 1
ATOM 1811 O O . PHE A 1 224 ? 6.150 12.548 -14.709 1.00 98.44 224 PHE A O 1
ATOM 1818 N N . ALA A 1 225 ? 6.314 10.542 -15.687 1.00 98.06 225 ALA A N 1
ATOM 1819 C CA . ALA A 1 225 ? 7.775 10.520 -15.686 1.00 98.06 225 ALA A CA 1
ATOM 1820 C C . ALA A 1 225 ? 8.372 11.657 -16.530 1.00 98.06 225 ALA A C 1
ATOM 1822 O O . ALA A 1 225 ? 9.295 12.333 -16.082 1.00 98.06 225 ALA A O 1
ATOM 1823 N N . GLN A 1 226 ? 7.826 11.888 -17.726 1.00 97.00 226 GLN A N 1
ATOM 1824 C CA . GLN A 1 226 ? 8.259 12.963 -18.622 1.00 97.00 226 GLN A CA 1
ATOM 1825 C C . GLN A 1 226 ? 8.023 14.352 -18.030 1.00 97.00 226 GLN A C 1
ATOM 1827 O O . GLN A 1 226 ? 8.846 15.241 -18.220 1.00 97.00 226 GLN A O 1
ATOM 1832 N N . GLN A 1 227 ? 6.912 14.537 -17.318 1.00 97.88 227 GLN A N 1
ATOM 1833 C CA . GLN A 1 227 ? 6.538 15.830 -16.763 1.00 97.88 227 GLN A CA 1
ATOM 1834 C C . GLN A 1 227 ? 7.361 16.213 -15.527 1.00 97.88 227 GLN A C 1
ATOM 1836 O O . GLN A 1 227 ? 7.700 17.382 -15.376 1.00 97.88 227 GLN A O 1
ATOM 1841 N N . TYR A 1 228 ? 7.654 15.254 -14.642 1.00 98.00 228 TYR A N 1
ATOM 1842 C CA . TYR A 1 228 ? 8.190 15.547 -13.304 1.00 98.00 228 TYR A CA 1
ATOM 1843 C C . TYR A 1 228 ? 9.649 15.124 -13.084 1.00 98.00 228 TYR A C 1
ATOM 1845 O O . TYR A 1 228 ? 10.215 15.392 -12.025 1.00 98.00 228 TYR A O 1
ATOM 1853 N N . SER A 1 229 ? 10.285 14.440 -14.037 1.00 96.56 229 SER A N 1
ATOM 1854 C CA . SER A 1 229 ? 11.695 14.075 -13.876 1.00 96.56 229 SER A CA 1
ATOM 1855 C C . SER A 1 229 ? 12.619 15.286 -13.962 1.00 96.56 229 SER A C 1
ATOM 1857 O O . SER A 1 229 ? 12.365 16.238 -14.696 1.00 96.56 229 SER A O 1
ATOM 1859 N N . GLY A 1 230 ? 13.704 15.242 -13.191 1.00 96.50 230 GLY A N 1
ATOM 1860 C CA . GLY A 1 230 ? 14.669 16.326 -13.063 1.00 96.50 230 GLY A CA 1
ATOM 1861 C C . GLY A 1 230 ? 14.271 17.406 -12.056 1.00 96.50 230 GLY A C 1
ATOM 1862 O O . GLY A 1 230 ? 15.089 18.275 -11.773 1.00 96.50 230 GLY A O 1
ATOM 1863 N N . GLU A 1 231 ? 13.065 17.358 -11.476 1.00 96.50 231 GLU A N 1
ATOM 1864 C CA . GLU A 1 231 ? 12.649 18.318 -10.442 1.00 96.50 231 GLU A CA 1
ATOM 1865 C C . GLU A 1 231 ? 13.450 18.165 -9.142 1.00 96.50 231 GLU A C 1
ATOM 1867 O O . GLU A 1 231 ? 13.847 19.155 -8.531 1.00 96.50 231 GLU A O 1
ATOM 1872 N N . SER A 1 232 ? 13.693 16.924 -8.707 1.00 97.81 232 SER A N 1
ATOM 1873 C CA . SER A 1 232 ? 14.487 16.629 -7.515 1.00 97.81 232 SER A CA 1
ATOM 1874 C C . SER A 1 232 ? 15.050 15.204 -7.558 1.00 97.81 232 SER A C 1
ATOM 1876 O O . SER A 1 232 ? 14.501 14.302 -8.198 1.00 97.81 232 SER A O 1
ATOM 1878 N N . VAL A 1 233 ? 16.117 14.961 -6.788 1.00 97.38 233 VAL A N 1
ATOM 1879 C CA . VAL A 1 233 ? 16.697 13.616 -6.613 1.00 97.38 233 VAL A CA 1
ATOM 1880 C C . VAL A 1 233 ? 15.677 12.632 -6.024 1.00 97.38 233 VAL A C 1
ATOM 1882 O O . VAL A 1 233 ? 15.717 11.433 -6.313 1.00 97.38 233 VAL A O 1
ATOM 1885 N N . ASN A 1 234 ? 14.776 13.118 -5.172 1.00 97.56 234 ASN A N 1
ATOM 1886 C CA . ASN A 1 234 ? 13.737 12.310 -4.546 1.00 97.56 234 ASN A CA 1
ATOM 1887 C C . ASN A 1 234 ? 12.662 11.914 -5.564 1.00 97.56 234 ASN A C 1
ATOM 1889 O O . ASN A 1 234 ? 12.344 10.724 -5.662 1.00 97.56 234 ASN A O 1
ATOM 1893 N N . THR A 1 235 ? 12.181 12.870 -6.359 1.00 98.06 235 THR A N 1
ATOM 1894 C CA . THR A 1 235 ? 11.219 12.643 -7.442 1.00 98.06 235 THR A CA 1
ATOM 1895 C C . THR A 1 235 ? 11.784 11.682 -8.490 1.00 98.06 235 THR A C 1
ATOM 1897 O O . THR A 1 235 ? 11.117 10.719 -8.865 1.00 98.06 235 THR A O 1
ATOM 1900 N N . ASP A 1 236 ? 13.049 11.830 -8.889 1.00 98.06 236 ASP A N 1
ATOM 1901 C CA . ASP A 1 236 ? 13.681 10.920 -9.855 1.00 98.06 236 ASP A CA 1
ATOM 1902 C C . ASP A 1 236 ? 13.791 9.478 -9.331 1.00 98.06 236 ASP A C 1
ATOM 1904 O O . ASP A 1 236 ? 13.518 8.512 -10.057 1.00 98.06 236 ASP A O 1
ATOM 1908 N N . LYS A 1 237 ? 14.148 9.300 -8.050 1.00 97.69 237 LYS A N 1
ATOM 1909 C CA . LYS A 1 237 ? 14.170 7.976 -7.400 1.00 97.69 237 LYS A CA 1
ATOM 1910 C C . LYS A 1 237 ? 12.773 7.358 -7.334 1.00 97.69 237 LYS A C 1
ATOM 1912 O O . LYS A 1 237 ? 12.625 6.159 -7.596 1.00 97.69 237 LYS A O 1
ATOM 1917 N N . LEU A 1 238 ? 11.764 8.162 -7.003 1.00 98.44 238 LEU A N 1
ATOM 1918 C CA . LEU A 1 238 ? 10.361 7.756 -6.975 1.00 98.44 238 LEU A CA 1
ATOM 1919 C C . LEU A 1 238 ? 9.919 7.278 -8.362 1.00 98.44 238 LEU A C 1
ATOM 1921 O O . LEU A 1 238 ? 9.453 6.143 -8.485 1.00 98.44 238 LEU A O 1
ATOM 1925 N N . ILE A 1 239 ? 10.138 8.079 -9.411 1.00 98.62 239 ILE A N 1
ATOM 1926 C CA . ILE A 1 239 ? 9.777 7.743 -10.797 1.00 98.62 239 ILE A CA 1
ATOM 1927 C C . ILE A 1 239 ? 10.489 6.458 -11.242 1.00 98.62 239 ILE A C 1
ATOM 1929 O O . ILE A 1 239 ? 9.857 5.561 -11.808 1.00 98.62 239 ILE A O 1
ATOM 1933 N N . LYS A 1 240 ? 11.780 6.295 -10.918 1.00 97.31 240 LYS A N 1
ATOM 1934 C CA . LYS A 1 240 ? 12.525 5.064 -11.234 1.00 97.31 240 LYS A CA 1
ATOM 1935 C C . LYS A 1 240 ? 11.911 3.833 -10.57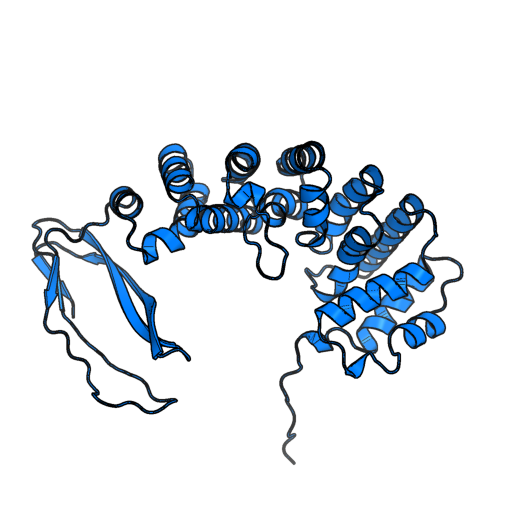6 1.00 97.31 240 LYS A C 1
ATOM 1937 O O . LYS A 1 240 ? 11.819 2.781 -11.215 1.00 97.31 240 LYS A O 1
ATOM 1942 N N . HIS A 1 241 ? 11.474 3.945 -9.320 1.00 98.06 241 HIS A N 1
ATOM 1943 C CA . HIS A 1 241 ? 10.783 2.854 -8.631 1.00 98.06 241 HIS A CA 1
ATOM 1944 C C . HIS A 1 241 ? 9.388 2.601 -9.210 1.00 98.06 241 HIS A C 1
ATOM 1946 O O . HIS A 1 241 ? 9.002 1.441 -9.365 1.00 98.06 241 HIS A O 1
ATOM 1952 N N . ALA A 1 242 ? 8.650 3.651 -9.571 1.00 98.31 242 ALA A N 1
ATOM 1953 C CA . ALA A 1 242 ? 7.338 3.559 -10.207 1.00 98.31 242 ALA A CA 1
ATOM 1954 C C . ALA A 1 242 ? 7.392 2.816 -11.551 1.00 98.31 242 ALA A C 1
ATOM 1956 O O . ALA A 1 242 ? 6.566 1.948 -11.827 1.00 98.31 242 ALA A O 1
ATOM 1957 N N . CYS A 1 243 ? 8.429 3.073 -12.349 1.00 97.94 243 CYS A N 1
ATOM 1958 C CA . CYS A 1 243 ? 8.606 2.482 -13.673 1.00 97.94 243 CYS A CA 1
ATOM 1959 C C . CYS A 1 243 ? 9.118 1.031 -13.654 1.00 97.94 243 CYS A C 1
ATOM 1961 O O . CYS A 1 243 ? 9.324 0.445 -14.714 1.00 97.94 243 CYS A O 1
ATOM 1963 N N . ARG A 1 244 ? 9.353 0.415 -12.485 1.00 96.00 244 ARG A N 1
ATOM 1964 C CA . ARG A 1 244 ? 10.008 -0.907 -12.383 1.00 96.00 244 ARG A CA 1
ATOM 1965 C C . ARG A 1 244 ? 9.295 -2.019 -13.155 1.00 96.00 244 ARG A C 1
ATOM 1967 O O . ARG A 1 244 ? 9.970 -2.903 -13.677 1.00 96.00 244 ARG A O 1
ATOM 1974 N N . THR A 1 245 ? 7.962 -1.998 -13.215 1.00 94.69 245 THR A N 1
ATOM 1975 C CA . THR A 1 245 ? 7.197 -2.993 -13.982 1.00 94.69 245 THR A CA 1
ATOM 1976 C C . THR A 1 245 ? 7.376 -2.768 -15.480 1.00 94.69 245 THR A C 1
ATOM 1978 O O . THR A 1 245 ? 7.710 -3.715 -16.182 1.00 94.69 245 THR A O 1
ATOM 1981 N N . LEU A 1 246 ? 7.268 -1.519 -15.945 1.00 96.44 246 LEU A N 1
ATOM 1982 C CA . LEU A 1 246 ? 7.473 -1.156 -17.352 1.00 96.44 246 LEU A CA 1
ATOM 1983 C C . LEU A 1 246 ? 8.907 -1.436 -17.816 1.00 96.44 246 LEU A C 1
ATOM 1985 O O . LEU A 1 246 ? 9.111 -1.960 -18.905 1.00 96.44 246 LEU A O 1
ATOM 1989 N N . LEU A 1 247 ? 9.900 -1.170 -16.962 1.00 94.75 247 LEU A N 1
ATOM 1990 C CA . LEU A 1 247 ? 11.300 -1.517 -17.214 1.00 94.75 247 LEU A CA 1
ATOM 1991 C C . LEU A 1 247 ? 11.479 -3.027 -17.400 1.00 94.75 247 LEU A C 1
ATOM 1993 O O . LEU A 1 247 ? 12.089 -3.439 -18.377 1.00 94.75 247 LEU A O 1
ATOM 1997 N N . LYS A 1 248 ? 10.908 -3.847 -16.506 1.00 91.69 248 LYS A N 1
ATOM 1998 C CA . LYS A 1 248 ? 10.957 -5.318 -16.614 1.00 91.69 248 LYS A CA 1
ATOM 1999 C C . LYS A 1 248 ? 10.184 -5.868 -17.813 1.00 91.69 248 LYS A C 1
ATOM 2001 O O . LYS A 1 248 ? 10.449 -6.981 -18.246 1.00 91.69 248 LYS A O 1
ATOM 2006 N N . GLN A 1 249 ? 9.192 -5.130 -18.302 1.00 91.75 249 GLN A N 1
ATOM 2007 C CA . GLN A 1 249 ? 8.439 -5.465 -19.512 1.00 91.75 249 GLN A CA 1
ATOM 2008 C C . GLN A 1 249 ? 9.140 -4.987 -20.790 1.00 91.75 249 GLN A C 1
ATOM 2010 O O . GLN A 1 249 ? 8.656 -5.275 -21.879 1.00 91.75 249 GLN A O 1
ATOM 2015 N N . GLY A 1 250 ? 10.248 -4.246 -20.676 1.00 92.19 250 GLY A N 1
ATOM 2016 C CA . GLY A 1 250 ? 10.931 -3.658 -21.824 1.00 92.19 250 GLY A CA 1
ATOM 2017 C C . GLY A 1 250 ? 10.104 -2.586 -22.540 1.00 92.19 250 GLY A C 1
ATOM 2018 O O . GLY A 1 250 ? 10.198 -2.461 -23.756 1.00 92.19 250 GLY A O 1
ATOM 2019 N N . HIS A 1 251 ? 9.272 -1.827 -21.816 1.00 95.06 251 HIS A N 1
ATOM 2020 C CA . HIS A 1 251 ? 8.381 -0.831 -22.417 1.00 95.06 251 HIS A CA 1
ATOM 2021 C C . HIS A 1 251 ? 9.180 0.243 -23.189 1.00 95.06 251 HIS A C 1
ATOM 2023 O O . HIS A 1 251 ? 9.922 1.001 -22.550 1.00 95.06 251 HIS A O 1
ATOM 2029 N N . PRO A 1 252 ? 9.012 0.380 -24.523 1.00 93.31 252 PRO A N 1
ATOM 2030 C CA . PRO A 1 252 ? 9.904 1.190 -25.360 1.00 93.31 252 PRO A CA 1
ATOM 2031 C C . PRO A 1 252 ? 10.039 2.646 -24.909 1.00 93.31 252 PRO A C 1
ATOM 2033 O O . PRO A 1 252 ? 11.151 3.153 -24.792 1.00 93.31 252 PRO A O 1
ATOM 2036 N N . ALA A 1 253 ? 8.925 3.301 -24.564 1.00 94.94 253 ALA A N 1
ATOM 2037 C CA . ALA A 1 253 ? 8.950 4.698 -24.128 1.00 94.94 253 ALA A CA 1
ATOM 2038 C C . ALA A 1 253 ? 9.726 4.900 -22.815 1.00 94.94 253 ALA A C 1
ATOM 2040 O O . ALA A 1 253 ? 10.423 5.897 -22.662 1.00 94.94 253 ALA A O 1
ATOM 2041 N N . ILE A 1 254 ? 9.660 3.940 -21.883 1.00 96.12 254 ILE A N 1
ATOM 2042 C CA . ILE A 1 254 ? 10.376 4.023 -20.601 1.00 96.12 254 ILE A CA 1
ATOM 2043 C C . ILE A 1 254 ? 11.855 3.689 -20.781 1.00 96.12 254 ILE A C 1
ATOM 2045 O O . ILE A 1 254 ? 12.704 4.324 -20.157 1.00 96.12 254 ILE A O 1
ATOM 2049 N N . LEU A 1 255 ? 12.181 2.714 -21.635 1.00 94.38 255 LEU A N 1
ATOM 2050 C CA . LEU A 1 255 ? 13.569 2.433 -21.994 1.00 94.38 255 LEU A CA 1
ATOM 2051 C C . LEU A 1 255 ? 14.211 3.670 -22.632 1.00 94.38 255 LEU A C 1
ATOM 2053 O O . LEU A 1 255 ? 15.225 4.151 -22.129 1.00 94.38 255 LEU A O 1
ATOM 2057 N N . SER A 1 256 ? 13.554 4.251 -23.641 1.00 93.75 256 SER A N 1
ATOM 2058 C CA . SER A 1 256 ? 14.003 5.479 -24.302 1.00 93.75 256 SER A CA 1
ATOM 2059 C C . SER A 1 256 ? 14.120 6.654 -23.332 1.00 93.75 256 SER A C 1
ATOM 2061 O O . SER A 1 256 ? 15.107 7.381 -23.385 1.00 93.75 256 SER A O 1
ATOM 2063 N N . PHE A 1 257 ? 13.152 6.832 -22.428 1.00 94.31 257 PHE A N 1
ATOM 2064 C CA . PHE A 1 257 ? 13.179 7.880 -21.405 1.00 94.31 257 PHE A CA 1
ATOM 2065 C C . PHE A 1 257 ? 14.428 7.794 -20.512 1.00 94.31 257 PHE A C 1
ATOM 2067 O O . PHE A 1 257 ? 15.026 8.812 -20.181 1.00 94.31 257 PHE A O 1
ATOM 2074 N N . TYR A 1 258 ? 14.880 6.582 -20.178 1.00 94.12 258 TYR A N 1
ATOM 2075 C CA . TYR A 1 258 ? 16.121 6.365 -19.426 1.00 94.12 258 TYR A CA 1
ATOM 2076 C C . TYR A 1 258 ? 17.381 6.261 -20.301 1.00 94.12 258 TYR A C 1
ATOM 2078 O O . TYR A 1 258 ? 18.441 5.896 -19.785 1.00 94.12 258 TYR A O 1
ATOM 2086 N N . GLY A 1 259 ? 17.288 6.549 -21.603 1.00 92.50 259 GLY A N 1
ATOM 2087 C CA . GLY A 1 259 ? 18.402 6.421 -22.545 1.00 92.50 259 GLY A CA 1
ATOM 2088 C C . GLY A 1 259 ? 18.892 4.981 -22.728 1.00 92.50 259 GLY A C 1
ATOM 2089 O O . GLY A 1 259 ? 20.049 4.767 -23.087 1.00 92.50 259 GLY A O 1
ATOM 2090 N N . LEU A 1 260 ? 18.040 3.993 -22.444 1.00 93.19 260 LEU A N 1
ATOM 2091 C CA . LEU A 1 260 ? 18.336 2.573 -22.593 1.00 93.19 260 LEU A CA 1
ATOM 2092 C C . LEU A 1 260 ? 17.930 2.123 -23.998 1.00 93.19 260 LEU A C 1
ATOM 2094 O O . LEU A 1 260 ? 16.759 2.195 -24.367 1.00 93.19 260 LEU A O 1
ATOM 2098 N N . SER A 1 261 ? 18.900 1.629 -24.760 1.00 89.50 261 SER A N 1
ATOM 2099 C CA . SER A 1 261 ? 18.706 1.061 -26.094 1.00 89.50 261 SER A CA 1
ATOM 2100 C C . SER A 1 261 ? 19.542 -0.208 -26.233 1.00 89.50 261 SER A C 1
ATOM 2102 O O . SER A 1 261 ? 20.572 -0.349 -25.572 1.00 89.50 261 SER A O 1
ATOM 2104 N N . TYR A 1 262 ? 19.082 -1.130 -27.077 1.00 88.38 262 TYR A N 1
ATOM 2105 C CA . TYR A 1 262 ? 19.839 -2.320 -27.470 1.00 88.38 262 TYR A CA 1
ATOM 2106 C C . TYR A 1 262 ? 20.698 -2.079 -28.722 1.00 88.38 262 TYR A C 1
ATOM 2108 O O . TYR A 1 262 ? 21.470 -2.950 -29.115 1.00 88.38 262 TYR A O 1
ATOM 2116 N N . GLU A 1 263 ? 20.563 -0.917 -29.367 1.00 90.88 263 GLU A N 1
ATOM 2117 C CA . GLU A 1 263 ? 21.355 -0.563 -30.543 1.00 90.88 263 GLU A CA 1
ATOM 2118 C C . GLU A 1 263 ? 22.853 -0.604 -30.229 1.00 90.88 263 GLU A C 1
ATOM 2120 O O . GLU A 1 263 ? 23.295 -0.142 -29.177 1.00 90.88 263 GLU A O 1
ATOM 2125 N N . HIS A 1 264 ? 23.630 -1.149 -31.167 1.00 93.88 264 HIS A N 1
ATOM 2126 C CA . HIS A 1 264 ? 25.076 -1.359 -31.035 1.00 93.88 264 HIS A CA 1
ATOM 2127 C C . HIS A 1 264 ? 25.492 -2.307 -29.901 1.00 93.88 264 HIS A C 1
ATOM 2129 O O . HIS A 1 264 ? 26.670 -2.347 -29.556 1.00 93.88 264 HIS A O 1
ATOM 2135 N N . LEU A 1 265 ? 24.575 -3.097 -29.341 1.00 94.88 265 LEU A N 1
ATOM 2136 C CA . LEU A 1 265 ? 24.906 -4.139 -28.373 1.00 94.88 265 LEU A CA 1
ATOM 2137 C C . LEU A 1 265 ? 24.765 -5.525 -29.006 1.00 94.88 265 LEU A C 1
ATOM 2139 O O . LEU A 1 265 ? 23.806 -5.779 -29.735 1.00 94.88 265 LEU A O 1
ATOM 2143 N N . SER A 1 266 ? 25.690 -6.433 -28.696 1.00 95.56 266 SER A N 1
ATOM 2144 C CA . SER A 1 266 ? 25.517 -7.868 -28.951 1.00 95.56 266 SER A CA 1
ATOM 2145 C C . SER A 1 266 ? 25.572 -8.659 -27.651 1.00 95.56 266 SER A C 1
ATOM 2147 O O . SER A 1 266 ? 26.201 -8.240 -26.673 1.00 95.56 266 SER A O 1
ATOM 2149 N N . VAL A 1 267 ? 24.863 -9.787 -27.649 1.00 95.31 267 VAL A N 1
ATOM 2150 C CA . VAL A 1 267 ? 24.940 -10.809 -26.608 1.00 95.31 267 VAL A CA 1
ATOM 2151 C C . VAL A 1 267 ? 25.354 -12.100 -27.290 1.00 95.31 267 VAL A C 1
ATOM 2153 O O . VAL A 1 267 ? 24.608 -12.624 -28.116 1.00 95.31 267 VAL A O 1
ATOM 2156 N N . ASP A 1 268 ? 26.534 -12.593 -26.943 1.00 95.88 268 ASP A N 1
ATOM 2157 C CA . ASP A 1 268 ? 27.189 -13.710 -27.615 1.00 95.88 268 ASP A CA 1
ATOM 2158 C C . ASP A 1 268 ? 27.540 -14.811 -26.608 1.00 95.88 268 ASP A C 1
ATOM 2160 O O . ASP A 1 268 ? 27.470 -14.618 -25.395 1.00 95.88 268 ASP A O 1
ATOM 2164 N N . ASN A 1 269 ? 27.916 -15.993 -27.101 1.00 95.81 269 ASN A N 1
ATOM 2165 C CA . ASN A 1 269 ? 28.490 -17.071 -26.286 1.00 95.81 269 ASN A CA 1
ATOM 2166 C C . ASN A 1 269 ? 27.649 -17.494 -25.063 1.00 95.81 269 ASN A C 1
ATOM 2168 O O . ASN A 1 269 ? 28.204 -17.850 -24.023 1.00 95.81 269 ASN A O 1
ATOM 2172 N N . LEU A 1 270 ? 26.313 -17.485 -25.178 1.00 95.69 270 LEU A N 1
ATOM 2173 C CA . LEU A 1 270 ? 25.445 -17.996 -24.117 1.00 95.69 270 LEU A CA 1
ATOM 2174 C C . LEU A 1 270 ? 25.664 -19.500 -23.921 1.00 95.69 270 LEU A C 1
ATOM 2176 O O . LEU A 1 270 ? 25.328 -20.310 -24.782 1.00 95.69 270 LEU A O 1
ATOM 2180 N N . VAL A 1 271 ? 26.174 -19.861 -22.748 1.00 95.31 271 VAL A N 1
ATOM 2181 C CA . VAL A 1 271 ? 26.350 -21.236 -22.288 1.00 95.31 271 VAL A CA 1
ATOM 2182 C C . VAL A 1 271 ? 25.556 -21.414 -21.006 1.00 95.31 271 VAL A C 1
ATOM 2184 O O . VAL A 1 271 ? 25.790 -20.717 -20.020 1.00 95.31 271 VAL A O 1
ATOM 2187 N N . VAL A 1 272 ? 24.632 -22.370 -21.016 1.00 93.69 272 VAL A N 1
ATOM 2188 C CA . VAL A 1 272 ? 23.953 -22.869 -19.818 1.00 93.69 272 VAL A CA 1
ATOM 2189 C C . VAL A 1 272 ? 24.678 -24.147 -19.410 1.00 93.69 272 VAL A C 1
ATOM 2191 O O . VAL A 1 272 ? 24.797 -25.062 -20.215 1.00 93.69 272 VAL A O 1
ATOM 2194 N N . GLU A 1 273 ? 25.223 -24.203 -18.195 1.00 91.75 273 GLU A N 1
ATOM 2195 C CA . GLU A 1 273 ? 26.185 -25.252 -17.806 1.00 91.75 273 GLU A CA 1
ATOM 2196 C C . GLU A 1 273 ? 25.527 -26.600 -17.457 1.00 91.75 273 GLU A C 1
ATOM 2198 O O . GLU A 1 273 ? 26.211 -27.545 -17.068 1.00 91.75 273 GLU A O 1
ATOM 2203 N N . CYS A 1 274 ? 24.202 -26.700 -17.576 1.00 87.62 274 CYS A N 1
ATOM 2204 C CA . CYS A 1 274 ? 23.435 -27.866 -17.168 1.00 87.62 274 CYS A CA 1
ATOM 2205 C C . CYS A 1 274 ? 22.163 -28.038 -18.014 1.00 87.62 274 CYS A C 1
ATOM 2207 O O . CYS A 1 274 ? 21.372 -27.102 -18.138 1.00 87.62 274 CYS A O 1
ATOM 2209 N N . ASP A 1 275 ? 21.944 -29.253 -18.530 1.00 83.75 275 ASP A N 1
ATOM 2210 C CA . ASP A 1 275 ? 20.765 -29.611 -19.336 1.00 83.75 275 ASP A CA 1
ATOM 2211 C C . ASP A 1 275 ? 19.585 -30.141 -18.495 1.00 83.75 275 ASP A C 1
ATOM 2213 O O . ASP A 1 275 ? 18.437 -30.122 -18.944 1.00 83.75 275 ASP A O 1
ATOM 2217 N N . ALA A 1 276 ? 19.842 -30.620 -17.272 1.00 87.81 276 ALA A N 1
ATOM 2218 C CA . ALA A 1 276 ? 18.829 -31.179 -16.376 1.00 87.81 276 ALA A CA 1
ATOM 2219 C C . ALA A 1 276 ? 19.167 -30.891 -14.908 1.00 87.81 276 ALA A C 1
ATOM 2221 O O . ALA A 1 276 ? 20.223 -31.286 -14.425 1.00 87.81 276 ALA A O 1
ATOM 2222 N N . LEU A 1 277 ? 18.243 -30.236 -14.202 1.00 89.62 277 LEU A N 1
ATOM 2223 C CA . LEU A 1 277 ? 18.428 -29.745 -12.836 1.00 89.62 277 LEU A CA 1
ATOM 2224 C C . LEU A 1 277 ? 17.368 -30.336 -11.896 1.00 89.62 277 LEU A C 1
ATOM 2226 O O . LEU A 1 277 ? 16.184 -30.381 -12.246 1.00 89.62 277 LEU A O 1
ATOM 2230 N N . HIS A 1 278 ? 17.767 -30.724 -10.686 1.00 91.19 278 HIS A N 1
ATOM 2231 C CA . HIS A 1 278 ? 16.848 -31.135 -9.627 1.00 91.19 278 HIS A CA 1
ATOM 2232 C C . HIS A 1 278 ? 16.391 -29.950 -8.765 1.00 91.19 278 HIS A C 1
ATOM 2234 O O . HIS A 1 278 ? 17.029 -28.900 -8.679 1.00 91.19 278 HIS A O 1
ATOM 2240 N N . ILE A 1 279 ? 15.259 -30.121 -8.077 1.00 91.38 279 ILE A N 1
ATOM 2241 C CA . ILE A 1 279 ? 14.762 -29.115 -7.132 1.00 91.38 279 ILE A CA 1
ATOM 2242 C C . ILE A 1 279 ? 15.765 -28.963 -5.982 1.00 91.38 279 ILE A C 1
ATOM 2244 O O . ILE A 1 279 ? 16.108 -29.940 -5.323 1.00 91.38 279 ILE A O 1
ATOM 2248 N N . GLY A 1 280 ? 16.184 -27.722 -5.726 1.00 92.88 280 GLY A N 1
ATOM 2249 C CA . GLY A 1 280 ? 17.168 -27.377 -4.696 1.00 92.88 280 GLY A CA 1
ATOM 2250 C C . GLY A 1 280 ? 18.579 -27.136 -5.239 1.00 92.88 280 GLY A C 1
ATOM 2251 O O . GLY A 1 280 ? 19.404 -26.576 -4.524 1.00 92.88 280 GLY A O 1
ATOM 2252 N N . GLU A 1 281 ? 18.849 -27.492 -6.497 1.00 93.25 281 GLU A N 1
ATOM 2253 C CA . GLU A 1 281 ? 20.129 -27.217 -7.153 1.00 93.25 281 GLU A CA 1
ATOM 2254 C C . GLU A 1 281 ? 20.168 -25.810 -7.779 1.00 93.25 281 GLU A C 1
ATOM 2256 O O . GLU A 1 281 ? 19.154 -25.118 -7.905 1.00 93.25 281 GLU A O 1
ATOM 2261 N N . SER A 1 282 ? 21.370 -25.372 -8.165 1.00 92.06 282 SER A N 1
ATOM 2262 C CA . SER A 1 282 ? 21.614 -24.070 -8.798 1.00 92.06 282 SER A CA 1
ATOM 2263 C C . SER A 1 282 ? 21.962 -24.228 -10.275 1.00 92.06 282 SER A C 1
ATOM 2265 O O . SER A 1 282 ? 22.762 -25.087 -10.632 1.00 92.06 282 SER A O 1
ATOM 2267 N N . LEU A 1 283 ? 21.407 -23.359 -11.123 1.00 91.19 283 LEU A N 1
ATOM 2268 C CA . LEU A 1 283 ? 21.745 -23.280 -12.543 1.00 91.19 283 LEU A CA 1
ATOM 2269 C C . LEU A 1 283 ? 22.758 -22.160 -12.785 1.00 91.19 283 LEU A C 1
ATOM 2271 O O . LEU A 1 283 ? 22.450 -20.992 -12.540 1.00 91.19 283 LEU A O 1
ATOM 2275 N N . ALA A 1 284 ? 23.931 -22.507 -13.309 1.00 93.81 284 ALA A N 1
ATOM 2276 C CA . ALA A 1 284 ? 24.917 -21.544 -13.783 1.00 93.81 284 ALA A CA 1
ATOM 2277 C C . ALA A 1 284 ? 24.783 -21.324 -15.298 1.00 93.81 284 ALA A C 1
ATOM 2279 O O . ALA A 1 284 ? 24.520 -22.254 -16.065 1.00 93.81 284 ALA A O 1
ATOM 2280 N N . PHE A 1 285 ? 24.961 -20.077 -15.729 1.00 94.94 285 PHE A N 1
ATOM 2281 C CA . PHE A 1 285 ? 25.044 -19.698 -17.134 1.00 94.94 285 PHE A CA 1
ATOM 2282 C C . PHE A 1 285 ? 25.995 -18.511 -17.301 1.00 94.94 285 PHE A C 1
ATOM 2284 O O . PHE A 1 285 ? 26.185 -17.725 -16.371 1.00 94.94 285 PHE A O 1
ATOM 2291 N N . LYS A 1 286 ? 26.582 -18.384 -18.488 1.00 96.19 286 LYS A N 1
ATOM 2292 C CA . LYS A 1 286 ? 27.518 -17.315 -18.864 1.00 96.19 286 LYS A CA 1
ATOM 2293 C C . LYS A 1 286 ? 27.274 -16.882 -20.299 1.00 96.19 286 LYS A C 1
ATOM 2295 O O . LYS A 1 286 ? 26.748 -17.666 -21.081 1.00 96.19 286 LYS A O 1
ATOM 2300 N N . PHE A 1 287 ? 27.616 -15.646 -20.618 1.00 97.06 287 PHE A N 1
ATOM 2301 C CA . PHE A 1 287 ? 27.459 -15.047 -21.939 1.00 97.06 287 PHE A CA 1
ATOM 2302 C C . PHE A 1 287 ? 28.288 -13.768 -21.992 1.00 97.06 287 PHE A C 1
ATOM 2304 O O . PHE A 1 287 ? 28.556 -13.158 -20.961 1.00 97.06 287 PHE A O 1
ATOM 2311 N N . ASP A 1 288 ? 28.623 -13.329 -23.194 1.00 96.94 288 ASP A N 1
ATOM 2312 C CA . ASP A 1 288 ? 29.362 -12.098 -23.417 1.00 96.94 288 ASP A CA 1
ATOM 2313 C C . ASP A 1 288 ? 28.400 -10.983 -23.813 1.00 96.94 288 ASP A C 1
ATOM 2315 O O . ASP A 1 288 ? 27.442 -11.205 -24.552 1.00 96.94 288 ASP A O 1
ATOM 2319 N N . VAL A 1 289 ? 28.660 -9.767 -23.339 1.00 96.62 289 VAL A N 1
ATOM 2320 C CA . VAL A 1 289 ? 27.958 -8.555 -23.775 1.00 96.62 289 VAL A CA 1
ATOM 2321 C C . VAL A 1 289 ? 28.971 -7.568 -24.323 1.00 96.62 289 VAL A C 1
ATOM 2323 O O . VAL A 1 289 ? 29.843 -7.105 -23.580 1.00 96.62 289 VAL A O 1
ATOM 2326 N N . THR A 1 290 ? 28.822 -7.196 -25.592 1.00 96.88 290 THR A N 1
ATOM 2327 C CA . THR A 1 290 ? 29.712 -6.245 -26.267 1.00 96.88 290 THR A CA 1
ATOM 2328 C C . THR A 1 290 ? 28.984 -4.951 -26.598 1.00 96.88 290 THR A C 1
ATOM 2330 O O . THR A 1 290 ? 27.914 -4.967 -27.203 1.00 96.88 290 THR A O 1
ATOM 2333 N N . ASN A 1 291 ? 29.583 -3.819 -26.219 1.00 96.56 291 ASN A N 1
ATOM 2334 C CA . ASN A 1 291 ? 29.204 -2.499 -26.713 1.00 96.56 291 ASN A CA 1
ATOM 2335 C C . ASN A 1 291 ? 30.025 -2.173 -27.966 1.00 96.56 291 ASN A C 1
ATOM 2337 O O . ASN A 1 291 ? 31.202 -1.843 -27.852 1.00 96.56 291 ASN A O 1
ATOM 2341 N N . HIS A 1 292 ? 29.407 -2.245 -29.143 1.00 96.56 292 HIS A N 1
ATOM 2342 C CA . HIS A 1 292 ? 30.021 -1.933 -30.442 1.00 96.56 292 HIS A CA 1
ATOM 2343 C C . HIS A 1 292 ? 30.045 -0.437 -30.761 1.00 96.56 292 HIS A C 1
ATOM 2345 O O . HIS A 1 292 ? 30.552 -0.036 -31.807 1.00 96.56 292 HIS A O 1
ATOM 2351 N N . ASP A 1 293 ? 29.492 0.403 -29.889 1.00 95.06 293 ASP A N 1
ATOM 2352 C CA . ASP A 1 293 ? 29.529 1.846 -30.070 1.00 95.06 293 ASP A CA 1
ATOM 2353 C C . ASP A 1 293 ? 30.938 2.400 -29.793 1.00 95.06 293 ASP A C 1
ATOM 2355 O O . ASP A 1 293 ? 31.725 1.861 -29.008 1.00 95.06 293 ASP A O 1
ATOM 2359 N N . VAL A 1 294 ? 31.234 3.538 -30.416 1.00 94.69 294 VAL A N 1
ATOM 2360 C CA . VAL A 1 294 ? 32.423 4.360 -30.163 1.00 94.69 294 VAL A CA 1
ATOM 2361 C C . VAL A 1 294 ? 32.287 5.197 -28.885 1.00 94.69 294 VAL A C 1
ATOM 2363 O O . VAL A 1 294 ? 33.228 5.883 -28.487 1.00 94.69 294 VAL A O 1
ATOM 2366 N N . LYS A 1 295 ? 31.122 5.159 -28.226 1.00 94.44 295 LYS A N 1
ATOM 2367 C CA . LYS A 1 295 ? 30.840 5.839 -26.955 1.00 94.44 295 LYS A CA 1
ATOM 2368 C C . LYS A 1 295 ? 30.498 4.854 -25.841 1.00 94.44 295 LYS A C 1
ATOM 2370 O O . LYS A 1 295 ? 30.024 3.745 -26.075 1.00 94.44 295 LYS A O 1
ATOM 2375 N N . SER A 1 296 ? 30.691 5.307 -24.603 1.00 93.94 296 SER A N 1
ATOM 2376 C CA . SER A 1 296 ? 30.164 4.614 -23.426 1.00 93.94 296 SER A CA 1
ATOM 2377 C C . SER A 1 296 ? 28.633 4.590 -23.461 1.00 93.94 296 SER A C 1
ATOM 2379 O O . SER A 1 296 ? 28.006 5.599 -23.798 1.00 93.94 296 SER A O 1
ATOM 2381 N N . ARG A 1 297 ? 28.032 3.455 -23.099 1.00 93.56 297 ARG A N 1
ATOM 2382 C CA . ARG A 1 297 ? 26.578 3.261 -23.058 1.00 93.56 297 ARG A CA 1
ATOM 2383 C C . ARG A 1 297 ? 26.151 2.707 -21.707 1.00 93.56 297 ARG A C 1
ATOM 2385 O O . ARG A 1 297 ? 26.757 1.766 -21.196 1.00 93.56 297 ARG A O 1
ATOM 2392 N N . LYS A 1 298 ? 25.066 3.250 -21.152 1.00 93.88 298 LYS A N 1
ATOM 2393 C CA . LYS A 1 298 ? 24.416 2.683 -19.970 1.00 93.88 298 LYS A CA 1
ATOM 2394 C C . LYS A 1 298 ? 23.591 1.474 -20.386 1.00 93.88 298 LYS A C 1
ATOM 2396 O O . LYS A 1 298 ? 22.610 1.615 -21.109 1.00 93.88 298 LYS A O 1
ATOM 2401 N N . ILE A 1 299 ? 23.974 0.295 -19.913 1.00 93.75 299 ILE A N 1
ATOM 2402 C CA . ILE A 1 299 ? 23.318 -0.966 -20.264 1.00 93.75 299 ILE A CA 1
ATOM 2403 C C . ILE A 1 299 ? 22.535 -1.468 -19.060 1.00 93.75 299 ILE A C 1
ATOM 2405 O O . ILE A 1 299 ? 23.082 -1.595 -17.962 1.00 93.75 299 ILE A O 1
ATOM 2409 N N . ARG A 1 300 ? 21.255 -1.788 -19.273 1.00 94.06 300 ARG A N 1
ATOM 2410 C CA . ARG A 1 300 ? 20.431 -2.555 -18.335 1.00 94.06 300 ARG A CA 1
ATOM 2411 C C . ARG A 1 300 ? 20.341 -3.991 -18.833 1.00 94.06 300 ARG A C 1
ATOM 2413 O O . ARG A 1 300 ? 19.793 -4.233 -19.900 1.00 94.06 300 ARG A O 1
ATOM 2420 N N . LEU A 1 301 ? 20.856 -4.921 -18.039 1.00 93.81 301 LEU A N 1
ATOM 2421 C CA . LEU A 1 301 ? 20.951 -6.331 -18.388 1.00 93.81 301 LEU A CA 1
ATOM 2422 C C . LEU A 1 301 ? 20.020 -7.159 -17.502 1.00 93.81 301 LEU A C 1
ATOM 2424 O O . LEU A 1 301 ? 20.091 -7.095 -16.270 1.00 93.81 301 LEU A O 1
ATOM 2428 N N . GLU A 1 302 ? 19.153 -7.937 -18.137 1.00 94.44 302 GLU A N 1
ATOM 2429 C CA . GLU A 1 302 ? 18.149 -8.786 -17.500 1.00 94.44 302 GLU A CA 1
ATOM 2430 C C . GLU A 1 302 ? 18.077 -10.134 -18.224 1.00 94.44 302 GLU A C 1
ATOM 2432 O O . GLU A 1 302 ? 18.466 -10.242 -19.384 1.00 94.44 302 GLU A O 1
ATOM 2437 N N . TYR A 1 303 ? 17.565 -11.156 -17.544 1.00 93.75 303 TYR A N 1
ATOM 2438 C CA . TYR A 1 303 ? 17.266 -12.460 -18.138 1.00 93.75 303 TYR A CA 1
ATOM 2439 C C . TYR A 1 303 ? 15.884 -12.936 -17.697 1.00 93.75 303 TYR A C 1
ATOM 2441 O O . TYR A 1 303 ? 15.350 -12.477 -16.683 1.00 93.75 303 TYR A O 1
ATOM 2449 N N . ALA A 1 304 ? 15.295 -13.863 -18.454 1.00 93.69 304 ALA A N 1
ATOM 2450 C CA . ALA A 1 304 ? 13.992 -14.435 -18.145 1.00 93.69 304 ALA A CA 1
ATOM 2451 C C . ALA A 1 304 ? 14.062 -15.960 -18.021 1.00 93.69 304 ALA A C 1
ATOM 2453 O O . ALA A 1 304 ? 14.566 -16.636 -18.914 1.00 93.69 304 ALA A O 1
ATOM 2454 N N . ILE A 1 305 ? 13.487 -16.500 -16.943 1.00 92.88 305 ILE A N 1
ATOM 2455 C CA . ILE A 1 305 ? 13.212 -17.936 -16.815 1.00 92.88 305 ILE A CA 1
ATOM 2456 C C . ILE A 1 305 ? 11.743 -18.173 -17.149 1.00 92.88 305 ILE A C 1
ATOM 2458 O O . ILE A 1 305 ? 10.857 -17.550 -16.562 1.00 92.88 305 ILE A O 1
ATOM 2462 N N . HIS A 1 306 ? 11.479 -19.089 -18.075 1.00 93.25 306 HIS A N 1
ATOM 2463 C CA . HIS A 1 306 ? 10.129 -19.501 -18.438 1.00 93.25 306 HIS A CA 1
ATOM 2464 C C . HIS A 1 306 ? 9.680 -20.667 -17.552 1.00 93.25 306 HIS A C 1
ATOM 2466 O O . HIS A 1 306 ? 9.983 -21.825 -17.825 1.00 93.25 306 HIS A O 1
ATOM 2472 N N . TYR A 1 307 ? 8.950 -20.365 -16.479 1.00 91.62 307 TYR A N 1
ATOM 2473 C CA . TYR A 1 307 ? 8.435 -21.383 -15.564 1.00 91.62 307 TYR A CA 1
ATOM 2474 C C . TYR A 1 307 ? 7.210 -22.083 -16.148 1.00 91.62 307 TYR A C 1
ATOM 2476 O O . TYR A 1 307 ? 6.282 -21.429 -16.634 1.00 91.62 307 TYR A O 1
ATOM 2484 N N . ARG A 1 308 ? 7.168 -23.412 -16.030 1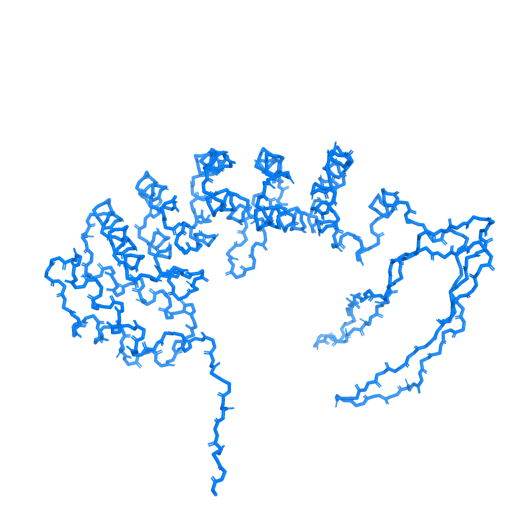.00 91.88 308 ARG A N 1
ATOM 2485 C CA . ARG A 1 308 ? 5.995 -24.211 -16.390 1.00 91.88 308 ARG A CA 1
ATOM 2486 C C . ARG A 1 308 ? 4.928 -24.102 -15.303 1.00 91.88 308 ARG A C 1
ATOM 2488 O O . ARG A 1 308 ? 5.153 -24.470 -14.154 1.00 91.88 308 ARG A O 1
ATOM 2495 N N . LYS A 1 309 ? 3.751 -23.599 -15.665 1.00 91.50 309 LYS A N 1
ATOM 2496 C CA . LYS A 1 309 ? 2.576 -23.547 -14.785 1.00 91.50 309 LYS A CA 1
ATOM 2497 C C . LYS A 1 309 ? 1.890 -24.914 -14.700 1.00 91.50 309 LYS A C 1
ATOM 2499 O O . LYS A 1 309 ? 2.087 -25.772 -15.557 1.00 91.50 309 LYS A O 1
ATOM 2504 N N . LYS A 1 310 ? 0.989 -25.079 -13.719 1.00 90.69 310 LYS A N 1
ATOM 2505 C CA . LYS A 1 310 ? 0.143 -26.284 -13.566 1.00 90.69 310 LYS A CA 1
ATOM 2506 C C . LYS A 1 310 ? -0.646 -26.639 -14.837 1.00 90.69 310 LYS A C 1
ATOM 2508 O O . LYS A 1 310 ? -0.870 -27.810 -15.098 1.00 90.69 310 LYS A O 1
ATOM 2513 N N . ASN A 1 311 ? -1.034 -25.642 -15.635 1.00 91.19 311 ASN A N 1
ATOM 2514 C CA . ASN A 1 311 ? -1.752 -25.823 -16.902 1.00 91.19 311 ASN A CA 1
ATOM 2515 C C . ASN A 1 311 ? -0.829 -26.105 -18.110 1.00 91.19 311 ASN A C 1
ATOM 2517 O O . ASN A 1 311 ? -1.281 -26.043 -19.248 1.00 91.19 311 ASN A O 1
ATOM 2521 N N . GLY A 1 312 ? 0.468 -26.342 -17.890 1.00 92.00 312 GLY A N 1
ATOM 2522 C CA . GLY A 1 312 ? 1.450 -26.646 -18.933 1.00 92.00 312 GLY A CA 1
ATOM 2523 C C . GLY A 1 312 ? 2.015 -25.435 -19.683 1.00 92.00 312 GLY A C 1
ATOM 2524 O O . GLY A 1 312 ? 3.043 -25.586 -20.340 1.00 92.00 312 GLY A O 1
ATOM 2525 N N . GLN A 1 313 ? 1.411 -24.247 -19.560 1.00 93.56 313 GLN A N 1
ATOM 2526 C CA . GLN A 1 313 ? 1.908 -23.022 -20.196 1.00 93.56 313 GLN A CA 1
ATOM 2527 C C . GLN A 1 313 ? 3.202 -22.527 -19.544 1.00 93.56 313 GLN A C 1
ATOM 2529 O O . GLN A 1 313 ? 3.406 -22.675 -18.336 1.00 93.56 313 GLN A O 1
ATOM 2534 N N . LEU A 1 314 ? 4.042 -21.871 -20.340 1.00 94.25 314 LEU A N 1
ATOM 2535 C CA . LEU A 1 314 ? 5.234 -21.180 -19.864 1.00 94.25 314 LEU A CA 1
ATOM 2536 C C . LEU A 1 314 ? 4.899 -19.736 -19.475 1.00 94.25 314 LEU A C 1
ATOM 2538 O O . LEU A 1 314 ? 4.195 -19.041 -20.204 1.00 94.25 314 LEU A O 1
ATOM 2542 N N . ALA A 1 315 ? 5.414 -19.271 -18.337 1.00 91.50 315 ALA A N 1
ATOM 2543 C CA . ALA A 1 315 ? 5.392 -17.858 -17.972 1.00 91.50 315 ALA A CA 1
ATOM 2544 C C . ALA A 1 315 ? 6.800 -17.323 -17.717 1.00 91.50 315 ALA A C 1
ATOM 2546 O O . ALA A 1 315 ? 7.521 -17.903 -16.900 1.00 91.50 315 ALA A O 1
ATOM 2547 N N . PRO A 1 316 ? 7.172 -16.196 -18.346 1.00 93.75 316 PRO A N 1
ATOM 2548 C CA . PRO A 1 316 ? 8.449 -15.563 -18.084 1.00 93.75 316 PRO A CA 1
ATOM 2549 C C . PRO A 1 316 ? 8.469 -14.948 -16.684 1.00 93.75 316 PRO A C 1
ATOM 2551 O O . PRO A 1 316 ? 7.532 -14.271 -16.250 1.00 93.75 316 PRO A O 1
ATOM 2554 N N . LYS A 1 317 ? 9.589 -15.127 -15.994 1.00 91.81 317 LYS A N 1
ATOM 2555 C CA . LYS A 1 317 ? 9.968 -14.377 -14.803 1.00 91.81 317 LYS A CA 1
ATOM 2556 C C . LYS A 1 317 ? 11.275 -13.658 -15.098 1.00 91.81 317 LYS A C 1
ATOM 2558 O O . LYS A 1 317 ? 12.296 -14.305 -15.299 1.00 91.81 317 LYS A O 1
ATOM 2563 N N . VAL A 1 318 ? 11.217 -12.329 -15.120 1.00 92.75 318 VAL A N 1
ATOM 2564 C CA . VAL A 1 318 ? 12.366 -11.468 -15.420 1.00 92.75 318 VAL A CA 1
ATOM 2565 C C . VAL A 1 318 ? 13.162 -11.167 -14.151 1.00 92.75 318 VAL A C 1
ATOM 2567 O O . VAL A 1 318 ? 12.601 -10.734 -13.133 1.00 92.75 318 VAL A O 1
ATOM 2570 N N . PHE A 1 319 ? 14.473 -11.357 -14.243 1.00 92.56 319 PHE A N 1
ATOM 2571 C CA . PHE A 1 319 ? 15.465 -11.093 -13.211 1.00 92.56 319 PHE A CA 1
ATOM 2572 C C . PHE A 1 319 ? 16.483 -10.078 -13.730 1.00 92.56 319 PHE A C 1
ATOM 2574 O O . PHE A 1 319 ? 16.929 -10.152 -14.872 1.00 92.56 319 PHE A O 1
ATOM 2581 N N . LYS A 1 320 ? 16.863 -9.121 -12.881 1.00 92.31 320 LYS A N 1
ATOM 2582 C CA . LYS A 1 320 ? 17.875 -8.119 -13.223 1.00 92.31 320 LYS A CA 1
ATOM 2583 C C . LYS A 1 320 ? 19.264 -8.655 -12.888 1.00 92.31 320 LYS A C 1
ATOM 2585 O O . LYS A 1 320 ? 19.470 -9.107 -11.768 1.00 92.31 320 LYS A O 1
ATOM 2590 N N . ILE A 1 321 ? 20.198 -8.543 -13.833 1.00 94.12 321 ILE A N 1
ATOM 2591 C CA . ILE A 1 321 ? 21.622 -8.846 -13.632 1.00 94.12 321 ILE A CA 1
ATOM 2592 C C . ILE A 1 321 ? 22.341 -7.578 -13.181 1.00 94.12 321 ILE A C 1
ATOM 2594 O O . ILE A 1 321 ? 22.905 -7.525 -12.093 1.00 94.12 321 ILE A O 1
ATOM 2598 N N . SER A 1 322 ? 22.306 -6.523 -13.999 1.00 93.88 322 SER A N 1
ATOM 2599 C CA . SER A 1 322 ? 22.986 -5.262 -13.685 1.00 93.88 322 SER A CA 1
ATOM 2600 C C . SER A 1 322 ? 22.384 -4.069 -14.433 1.00 93.88 322 SER A C 1
ATOM 2602 O O . SER A 1 322 ? 21.567 -4.224 -15.338 1.00 93.88 322 SER A O 1
ATOM 2604 N N . GLU A 1 323 ? 22.740 -2.854 -14.015 1.00 93.44 323 GLU A N 1
ATOM 2605 C CA . GLU A 1 323 ? 22.500 -1.625 -14.782 1.00 93.44 323 GLU A CA 1
ATOM 2606 C C . GLU A 1 323 ? 23.681 -0.682 -14.560 1.00 93.44 323 GLU A C 1
ATOM 2608 O O . GLU A 1 323 ? 23.827 -0.150 -13.460 1.00 93.44 323 GLU A O 1
ATOM 2613 N N . ARG A 1 324 ? 24.560 -0.549 -15.556 1.00 94.19 324 ARG A N 1
ATOM 2614 C CA . ARG A 1 324 ? 25.849 0.153 -15.436 1.00 94.19 324 ARG A CA 1
ATOM 2615 C C . ARG A 1 324 ? 26.384 0.581 -16.799 1.00 94.19 324 ARG A C 1
ATOM 2617 O O . ARG A 1 324 ? 25.926 0.081 -17.823 1.00 94.19 324 ARG A O 1
ATOM 2624 N N . ASP A 1 325 ? 27.366 1.471 -16.795 1.00 94.50 325 ASP A N 1
ATOM 2625 C CA . ASP A 1 325 ? 28.025 1.924 -18.017 1.00 94.50 325 ASP A CA 1
ATOM 2626 C C . ASP A 1 325 ? 29.033 0.892 -18.536 1.00 94.50 325 ASP A C 1
ATOM 2628 O O . ASP A 1 325 ? 29.819 0.311 -17.779 1.00 94.50 325 ASP A O 1
ATOM 2632 N N . TYR A 1 326 ? 28.990 0.656 -19.843 1.00 94.69 326 TYR A N 1
ATOM 2633 C CA . TYR A 1 326 ? 29.945 -0.149 -20.591 1.00 94.69 326 TYR A CA 1
ATOM 2634 C C . TYR A 1 326 ? 30.714 0.797 -21.504 1.00 94.69 326 TYR A C 1
ATOM 2636 O O . TYR A 1 326 ? 30.112 1.539 -22.280 1.00 94.69 326 TYR A O 1
ATOM 2644 N N . ALA A 1 327 ? 32.044 0.779 -21.401 1.00 96.06 327 ALA A N 1
ATOM 2645 C CA . ALA A 1 327 ? 32.907 1.621 -22.219 1.00 96.06 327 ALA A CA 1
ATOM 2646 C C . ALA A 1 327 ? 32.727 1.323 -23.718 1.00 96.06 327 ALA A C 1
ATOM 2648 O O . ALA A 1 327 ? 32.191 0.280 -24.099 1.00 96.06 327 ALA A O 1
ATOM 2649 N N . ALA A 1 328 ? 33.174 2.255 -24.558 1.00 94.31 328 ALA A N 1
ATOM 2650 C CA . ALA A 1 328 ? 33.199 2.075 -26.005 1.00 94.31 328 ALA A CA 1
ATOM 2651 C C . ALA A 1 328 ? 33.986 0.813 -26.389 1.00 94.31 328 ALA A C 1
ATOM 2653 O O . ALA A 1 328 ? 35.037 0.548 -25.800 1.00 94.31 328 ALA A O 1
ATOM 2654 N N . SER A 1 329 ? 33.480 0.056 -27.364 1.00 93.69 329 SER A N 1
ATOM 2655 C CA . SER A 1 329 ? 34.141 -1.142 -27.913 1.00 93.69 329 SER A CA 1
ATOM 2656 C C . SER A 1 329 ? 34.556 -2.183 -26.855 1.00 93.69 329 SER A C 1
ATOM 2658 O O . SER A 1 329 ? 35.550 -2.888 -27.020 1.00 93.69 329 SER A O 1
ATOM 2660 N N . CYS A 1 330 ? 33.825 -2.261 -25.737 1.00 94.44 330 CYS A N 1
ATOM 2661 C CA . CYS A 1 330 ? 34.148 -3.130 -24.607 1.00 94.44 330 CYS A CA 1
ATOM 2662 C C . CYS A 1 330 ? 33.259 -4.376 -24.597 1.00 94.44 330 CYS A C 1
ATOM 2664 O O . CYS A 1 330 ? 32.033 -4.267 -24.671 1.00 94.44 330 CYS A O 1
ATOM 2666 N N . THR A 1 331 ? 33.882 -5.541 -24.417 1.00 93.19 331 THR A N 1
ATOM 2667 C CA . THR A 1 331 ? 33.205 -6.802 -24.093 1.00 93.19 331 THR A CA 1
ATOM 2668 C C . THR A 1 331 ? 33.316 -7.072 -22.597 1.00 93.19 331 THR A C 1
ATOM 2670 O O . THR A 1 331 ? 34.395 -6.937 -22.016 1.00 93.19 331 THR A O 1
ATOM 2673 N N . ARG A 1 332 ? 32.206 -7.463 -21.966 1.00 91.38 332 ARG A N 1
ATOM 2674 C CA . ARG A 1 332 ? 32.205 -8.034 -20.615 1.00 91.38 332 ARG A CA 1
ATOM 2675 C C . ARG A 1 332 ? 31.650 -9.448 -20.641 1.00 91.38 332 ARG A C 1
ATOM 2677 O O . ARG A 1 332 ? 30.644 -9.685 -21.302 1.00 91.38 332 ARG A O 1
ATOM 2684 N N . HIS A 1 333 ? 32.304 -10.302 -19.867 1.00 86.62 333 HIS A N 1
ATOM 2685 C CA . HIS A 1 333 ? 31.929 -11.683 -19.590 1.00 86.62 333 HIS A CA 1
ATOM 2686 C C . HIS A 1 333 ? 31.015 -11.775 -18.363 1.00 86.62 333 HIS A C 1
ATOM 2688 O O . HIS A 1 333 ? 31.131 -10.886 -17.474 1.00 86.62 333 HIS A O 1
#

Solvent-accessible surface area (backbone atoms only — not comparable to full-atom values): 18776 Å² total; per-residue (Å²): 134,81,85,84,80,80,74,81,77,56,86,47,59,70,72,39,72,68,51,50,50,58,49,34,61,50,42,48,76,66,38,86,90,55,50,52,70,60,51,51,55,60,60,65,39,97,60,46,84,79,45,51,50,69,52,48,33,53,48,49,26,55,53,50,50,78,74,44,56,90,51,64,63,59,26,44,52,51,51,51,50,39,50,53,54,42,42,74,74,68,56,81,56,90,39,74,82,54,38,22,58,36,42,33,44,41,75,74,24,76,87,40,59,71,54,38,53,58,40,46,58,58,44,20,68,55,27,70,32,44,59,35,50,37,63,44,45,68,78,36,45,66,66,43,49,52,48,32,47,55,29,56,72,45,91,52,61,47,38,26,23,37,33,36,43,29,64,22,30,62,39,80,101,45,79,65,36,65,67,40,50,76,48,53,70,84,50,46,68,44,47,61,68,37,40,69,43,93,47,65,68,35,22,49,27,37,18,50,28,42,35,41,38,38,76,72,40,47,66,61,44,52,51,49,42,69,72,48,52,80,76,40,77,59,26,37,52,26,44,57,57,16,42,47,62,45,59,70,68,62,36,64,70,61,32,52,72,71,64,39,68,68,78,56,52,50,79,42,76,76,43,69,81,66,96,78,82,61,95,92,66,84,87,59,70,49,43,34,39,33,32,68,34,91,51,68,42,57,44,76,42,65,51,67,50,67,46,72,45,97,87,68,49,71,44,77,47,74,45,81,77,49,73,49,77,41,51,42,66,34,73,46,112

pLDDT: mean 94.07, std 10.12, range [30.22, 98.88]

Nearest PDB structures (foldseek):
  5vi0-assembly2_B  TM=9.470E-01  e=2.698E-18  Pseudomonas fluorescens
  5vi0-assembly1_A  TM=8.155E-01  e=2.960E-18  Pseudomonas fluorescens
  9im6-assembly1_A  TM=4.228E-01  e=1.648E-01  Homo sapiens
  7vpw-assembly1_A  TM=3.528E-01  e=1.389E+00  Homo sapiens

Radius of gyration: 25.26 Å; Cα contacts (8 Å, |Δi|>4): 448; chains: 1; bounding box: 58×50×64 Å

Secondary structure (DSSP, 8-state):
------PPPPGGGGSSHHHHHHHHHHHTTTSTT--HHHHHHHHT-TTGGG--HHHHHHHHHHHHHTTS-SSHHHHHHHHHHHHHHHHHTT-----GGGGHHHHHHHHH-TT-HHHHHHHHHHHHHHS--TTTHHHHHHHSHHHHHHHHHHHTT-SSHHHHHHHHHHT-TT-TTSPP-HHHHH--GGGHHHHHHTTT-S-HHHHHHHHHHHHHHTTT-HHHHHHHHHHHTTS-HHHHHHHHHHTHHHHHTT-HHHHHHTT---TTEEEEEEEES-S---TT----EEEEEEE-SSS-EEEEEEEEEEEEPTTS-EEEEEEEEEEEEE-TT-EE-

Foldseek 3Di:
DDDDDDPPDDPLCVPDPVNLLVLQVLLPVQAPPRDSVQLSPQLPDPCNVVDDNVRSLQSNLVSVVVRADPDVLRRLVSLLSSLVSCVVVVLQDLDPSPVSQLVNCQPPVLVPVPSSLVSQQRVLNRYNNLASLQSVCVVVVVVSLVSLLVQCPDPRLSSLLSSLRSPAQCRPPHDGDVVCLVPVVSCCSSLVSQLVPPDLSSLQSSLNSLLSNCVRPVVVLLVVCVVCPPVDPSNPVSSVSSCVVVVLVPPPSVCVSVVHDCPQKDKADWDWPDPDDDPPDDTDIDIKIWRQAQAKGWYWDKDWDFDQDPVRGTDTDIDTDDTGIDGHGDMDD